Protein AF-A0A831M6T0-F1 (afdb_monomer)

Secondary structure (DSSP, 8-state):
------------------------PPP-----HHHHHHHHHHHHHHHHHHHHHHHT--GGGHHHHHHHHHHHHHHHHHHHHH---HHHHHHHHHHHHHHHHHHHHHHHHHHHH-HHHHHHHHHSTTTGGGTTHHHHHHHHHHHHHTTT-HHHHHHHHHHHHHHHHHHHHHHHHHHHH-TT--GGG--GGGHHHHHGGGGTHHHHHHHS-HHHHHHHHHHHHHHHHHHHHHHHHHHHHSPPPPTTTGGGGGGGGHHHHHHHHHHHHHHSS--HHHHHHHHHHHHHHHHHHHTHHHHHTSPP-GGGGGGHHHHHHHHHHHHHHHHHH--HHHHHHHHHHHHHHHHHHHHHHHHHHHHHHTT-SS----

pLDDT: mean 83.63, std 18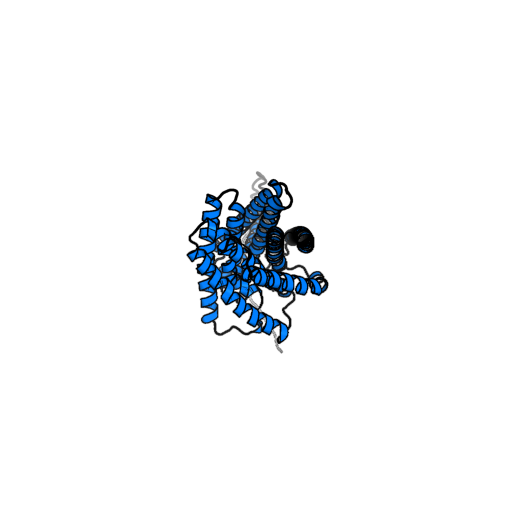.91, range [26.75, 98.56]

Mean predicted aligned error: 10.13 Å

Structure (mmCIF, N/CA/C/O backbone):
data_AF-A0A831M6T0-F1
#
_entry.id   AF-A0A831M6T0-F1
#
loop_
_atom_site.group_PDB
_atom_site.id
_atom_site.type_symbol
_atom_site.label_atom_id
_atom_site.label_alt_id
_atom_site.label_comp_id
_atom_site.label_asym_id
_atom_site.label_entity_id
_atom_site.label_seq_id
_atom_site.pdbx_PDB_ins_code
_atom_site.Cartn_x
_atom_site.Cartn_y
_atom_site.Cartn_z
_atom_site.occupancy
_atom_site.B_iso_or_equiv
_atom_site.auth_seq_id
_atom_site.auth_comp_id
_atom_site.auth_asym_id
_atom_site.auth_atom_id
_atom_site.pdbx_PDB_model_num
ATOM 1 N N . MET A 1 1 ? -33.147 -10.814 56.957 1.00 31.45 1 MET A N 1
ATOM 2 C CA . MET A 1 1 ? -33.974 -11.885 57.562 1.00 31.45 1 MET A CA 1
ATOM 3 C C . MET A 1 1 ? -35.015 -11.241 58.481 1.00 31.45 1 MET A C 1
ATOM 5 O O . MET A 1 1 ? -34.714 -10.149 58.950 1.00 31.45 1 MET A O 1
ATOM 9 N N . PRO A 1 2 ? -36.224 -11.816 58.650 1.00 51.00 2 PRO A N 1
ATOM 10 C CA . PRO A 1 2 ? -37.422 -11.045 59.028 1.00 51.00 2 PRO A CA 1
ATOM 11 C C . PRO A 1 2 ? -38.199 -11.567 60.260 1.00 51.00 2 PRO A C 1
ATOM 13 O O . PRO A 1 2 ? -37.979 -12.699 60.677 1.00 51.00 2 PRO A O 1
ATOM 16 N N . ALA A 1 3 ? -39.148 -10.755 60.756 1.00 31.62 3 ALA A N 1
ATOM 17 C CA . ALA A 1 3 ? -40.389 -11.055 61.521 1.00 31.62 3 ALA A CA 1
ATOM 18 C C . ALA A 1 3 ? -40.854 -9.741 62.214 1.00 31.62 3 ALA A C 1
ATOM 20 O O . ALA A 1 3 ? -39.997 -8.901 62.464 1.00 31.62 3 ALA A O 1
ATOM 21 N N . ALA A 1 4 ? -42.098 -9.453 62.625 1.00 33.38 4 ALA A N 1
ATOM 22 C CA . ALA A 1 4 ? -43.483 -9.896 62.344 1.00 33.38 4 ALA A CA 1
ATOM 23 C C . ALA A 1 4 ? -44.422 -8.993 63.215 1.00 33.38 4 ALA A C 1
ATOM 25 O O . ALA A 1 4 ? -43.931 -8.438 64.192 1.00 33.38 4 ALA A O 1
ATOM 26 N N . ALA A 1 5 ? -45.741 -8.812 63.039 1.00 32.97 5 ALA A N 1
ATOM 27 C CA . ALA A 1 5 ? -46.705 -8.888 61.922 1.00 32.97 5 ALA A CA 1
ATOM 28 C C . ALA A 1 5 ? -48.080 -8.344 62.436 1.00 32.97 5 ALA A C 1
ATOM 30 O O . ALA A 1 5 ? -48.234 -8.241 63.651 1.00 32.97 5 ALA A O 1
ATOM 31 N N . SER A 1 6 ? -49.089 -8.114 61.561 1.00 30.11 6 SER A N 1
ATOM 32 C CA . SER A 1 6 ? -50.543 -7.884 61.881 1.00 30.11 6 SER A CA 1
ATOM 33 C C . SER A 1 6 ? -50.933 -6.658 62.756 1.00 30.11 6 SER A C 1
ATOM 35 O O . SER A 1 6 ? -50.145 -6.229 63.582 1.00 30.11 6 SER A O 1
ATOM 37 N N . ALA A 1 7 ? -52.127 -6.040 62.686 1.00 31.38 7 ALA A N 1
ATOM 38 C CA . ALA A 1 7 ? -53.293 -6.118 61.782 1.00 31.38 7 ALA A CA 1
ATOM 39 C C . ALA A 1 7 ? -54.219 -4.871 61.966 1.00 31.38 7 ALA A C 1
ATOM 41 O O . ALA A 1 7 ? -53.925 -3.988 62.766 1.00 31.38 7 ALA A O 1
ATOM 42 N N . ASP A 1 8 ? -55.349 -4.888 61.247 1.00 28.72 8 ASP A N 1
ATOM 43 C CA . ASP A 1 8 ? -56.647 -4.226 61.496 1.00 28.72 8 ASP A CA 1
ATOM 44 C C . ASP A 1 8 ? -57.038 -2.845 60.907 1.00 28.72 8 ASP A C 1
ATOM 46 O O . ASP A 1 8 ? -56.386 -1.810 61.019 1.00 28.72 8 ASP A O 1
ATOM 50 N N . HIS A 1 9 ? -58.212 -2.915 60.263 1.00 29.48 9 HIS A N 1
ATOM 51 C CA . HIS A 1 9 ? -59.124 -1.897 59.718 1.00 29.48 9 HIS A CA 1
ATOM 52 C C . HIS A 1 9 ? -60.149 -1.464 60.817 1.00 29.48 9 HIS A C 1
ATOM 54 O O . HIS A 1 9 ? -59.956 -1.878 61.960 1.00 29.48 9 HIS A O 1
ATOM 60 N N . PRO A 1 10 ? -61.274 -0.728 60.570 1.00 43.94 10 PRO A N 1
ATOM 61 C CA . PRO A 1 10 ? -61.817 -0.105 59.338 1.00 43.94 10 PRO A CA 1
ATOM 62 C C . PRO A 1 10 ? -62.296 1.368 59.494 1.00 43.94 10 PRO A C 1
ATOM 64 O O . PRO A 1 10 ? -62.401 1.878 60.606 1.00 43.94 10 PRO A O 1
ATOM 67 N N . ARG A 1 11 ? -62.744 2.009 58.391 1.00 29.39 11 ARG A N 1
ATOM 68 C CA . ARG A 1 11 ? -64.110 2.599 58.255 1.00 29.39 11 ARG A CA 1
ATOM 69 C C . ARG A 1 11 ? -64.400 3.219 56.870 1.00 29.39 11 ARG A C 1
ATOM 71 O O . ARG A 1 11 ? -63.511 3.723 56.200 1.00 29.39 11 ARG A O 1
ATOM 78 N N . SER A 1 12 ? -65.683 3.132 56.501 1.00 27.45 12 SER A N 1
ATOM 79 C CA . SER A 1 12 ? -66.448 3.775 55.406 1.00 27.45 12 SER A CA 1
ATOM 80 C C . SER A 1 12 ? -66.064 5.237 55.094 1.00 27.45 12 SER A C 1
ATOM 82 O O . SER A 1 12 ? -65.595 5.933 55.986 1.00 27.45 12 SER A O 1
ATOM 84 N N . SER A 1 13 ? -66.265 5.793 53.891 1.00 29.41 13 SER A N 1
ATOM 85 C CA . SER A 1 13 ? -67.478 5.819 53.031 1.00 29.41 13 SER A CA 1
ATOM 86 C C . SER A 1 13 ? -67.069 6.076 51.557 1.00 29.41 13 SER A C 1
ATOM 88 O O . SER A 1 13 ? -65.941 6.482 51.319 1.00 29.41 13 SER A O 1
ATOM 90 N N . GLY A 1 14 ? -67.858 5.887 50.494 1.00 26.75 14 GLY A N 1
ATOM 91 C CA . GLY A 1 14 ? -69.306 5.716 50.372 1.00 26.75 14 GLY A CA 1
ATOM 92 C C . GLY A 1 14 ? -69.933 6.899 49.621 1.00 26.75 14 GLY A C 1
ATOM 93 O O . GLY A 1 14 ? -70.536 7.747 50.265 1.00 26.75 14 GLY A O 1
ATOM 94 N N . GLU A 1 15 ? -69.805 6.960 48.287 1.00 30.88 15 GLU A N 1
ATOM 95 C CA . GLU A 1 15 ? -70.548 7.926 47.456 1.00 30.88 15 GLU A CA 1
ATOM 96 C C . GLU A 1 15 ? -70.812 7.403 46.027 1.00 30.88 15 GLU A C 1
ATOM 98 O O . GLU A 1 15 ? -70.115 6.518 45.529 1.00 30.88 15 GLU A O 1
ATOM 103 N N . ILE A 1 16 ? -71.887 7.898 45.402 1.00 33.72 16 ILE A N 1
ATOM 104 C CA . ILE A 1 16 ? -72.576 7.311 44.237 1.00 33.72 16 ILE A CA 1
ATOM 105 C C . ILE A 1 16 ? -72.749 8.380 43.150 1.00 33.72 16 ILE A C 1
ATOM 107 O O . ILE A 1 16 ? -73.203 9.471 43.477 1.00 33.72 16 ILE A O 1
ATOM 111 N N . GLN A 1 17 ? -72.541 8.044 41.865 1.00 30.44 17 GLN A N 1
ATOM 112 C CA . GLN A 1 17 ? -73.279 8.664 40.742 1.00 30.44 17 GLN A CA 1
ATOM 113 C C . GLN A 1 17 ? -73.183 7.829 39.444 1.00 30.44 17 GLN A C 1
ATOM 115 O O . GLN A 1 17 ? -72.118 7.648 38.866 1.00 30.44 17 GLN A O 1
ATOM 120 N N . THR A 1 18 ? -74.259 7.111 39.100 1.00 31.78 18 THR A N 1
ATOM 121 C CA . THR A 1 18 ? -75.247 7.419 38.032 1.00 31.78 18 THR A CA 1
ATOM 122 C C . THR A 1 18 ? -74.789 7.228 36.583 1.00 31.78 18 THR A C 1
ATOM 124 O O . THR A 1 18 ? -73.920 7.925 36.068 1.00 31.78 18 THR A O 1
ATOM 127 N N . THR A 1 19 ? -75.496 6.341 35.885 1.00 34.94 19 THR A N 1
ATOM 128 C CA . THR A 1 19 ? -75.379 6.051 34.452 1.00 34.94 19 THR A CA 1
ATOM 129 C C . THR A 1 19 ? -76.233 6.992 33.588 1.00 34.94 19 THR A C 1
ATOM 131 O O . THR A 1 19 ? -77.352 7.344 33.957 1.00 34.94 19 THR A O 1
ATOM 134 N N . LYS A 1 20 ? -75.765 7.312 32.371 1.00 33.34 20 LYS A N 1
ATOM 135 C CA . LYS A 1 20 ? -76.624 7.671 31.222 1.00 33.34 20 LYS A CA 1
ATOM 136 C C . LYS A 1 20 ? -76.081 7.045 29.922 1.00 33.34 20 LYS A C 1
ATOM 138 O O . LYS A 1 20 ? -74.867 6.882 29.808 1.00 33.34 20 LYS A O 1
ATOM 143 N N . PRO A 1 21 ? -76.944 6.652 28.963 1.00 41.03 21 PRO A N 1
ATOM 144 C CA . PRO A 1 21 ? -76.535 5.845 27.814 1.00 41.03 21 PRO A CA 1
ATOM 145 C C . PRO A 1 21 ? -76.336 6.650 26.518 1.00 41.03 21 PRO A C 1
ATOM 147 O O . PRO A 1 21 ? -76.969 7.676 26.302 1.00 41.03 21 PRO A O 1
ATOM 150 N N . GLY A 1 22 ? -75.571 6.065 25.588 1.00 40.81 22 GLY A N 1
ATOM 151 C CA . GLY A 1 22 ? -75.867 6.169 24.154 1.00 40.81 22 GLY A CA 1
ATOM 152 C C . GLY A 1 22 ? -75.205 7.294 23.351 1.00 40.81 22 GLY A C 1
ATOM 153 O O . GLY A 1 22 ? -75.856 8.267 22.992 1.00 40.81 22 GLY A O 1
ATOM 154 N N . TYR A 1 23 ? -73.976 7.059 22.876 1.00 31.23 23 TYR A N 1
ATOM 155 C CA . TYR A 1 23 ? -73.543 7.603 21.581 1.00 31.23 23 TYR A CA 1
ATOM 156 C C . TYR A 1 23 ? -72.587 6.634 20.867 1.00 31.23 23 TYR A C 1
ATOM 158 O O . TYR A 1 23 ? -71.488 6.362 21.346 1.00 31.23 23 TYR A O 1
ATOM 166 N N . ARG A 1 24 ? -73.003 6.093 19.713 1.00 42.75 24 ARG A N 1
ATOM 167 C CA . ARG A 1 24 ? -72.133 5.343 18.787 1.00 42.75 24 ARG A CA 1
ATOM 168 C C . ARG A 1 24 ? -71.870 6.210 17.551 1.00 42.75 24 ARG A C 1
ATOM 170 O O . ARG A 1 24 ? -72.791 6.376 16.751 1.00 42.75 24 ARG A O 1
ATOM 177 N N . PRO A 1 25 ? -70.640 6.695 17.320 1.00 38.56 25 PRO A N 1
ATOM 178 C CA . PRO A 1 25 ? -70.249 7.187 16.005 1.00 38.56 25 PRO A CA 1
ATOM 179 C C . PRO A 1 25 ? -70.254 6.027 14.998 1.00 38.56 25 PRO A C 1
ATOM 181 O O . PRO A 1 25 ? -69.796 4.922 15.303 1.00 38.56 25 PRO A O 1
ATOM 184 N N . ARG A 1 26 ? -70.795 6.267 13.800 1.00 37.25 26 ARG A N 1
ATOM 185 C CA . ARG A 1 26 ? -70.831 5.284 12.706 1.00 37.25 26 ARG A CA 1
ATOM 186 C C . ARG A 1 26 ? -69.420 4.921 12.237 1.00 37.25 26 ARG A C 1
ATOM 188 O O . ARG A 1 26 ? -68.529 5.766 12.209 1.00 37.25 26 ARG A O 1
ATOM 195 N N . ALA A 1 27 ? -69.251 3.679 11.788 1.00 45.81 27 ALA A N 1
ATOM 196 C CA . ALA A 1 27 ? -68.061 3.267 11.057 1.00 45.81 27 ALA A CA 1
ATOM 197 C C . ALA A 1 27 ? -67.960 4.038 9.728 1.00 45.81 27 ALA A C 1
ATOM 199 O O . ALA A 1 27 ? -68.888 4.011 8.922 1.00 45.81 27 ALA A O 1
ATOM 200 N N . GLY A 1 28 ? -66.823 4.692 9.495 1.00 39.16 28 GLY A N 1
ATOM 201 C CA . GLY A 1 28 ? -66.507 5.377 8.245 1.00 39.16 28 GLY A CA 1
ATOM 202 C C . GLY A 1 28 ? -65.001 5.602 8.146 1.00 39.16 28 GLY A C 1
ATOM 203 O O . GLY A 1 28 ? -64.402 6.127 9.076 1.00 39.16 28 GLY A O 1
ATOM 204 N N . GLY A 1 29 ? -64.388 5.169 7.041 1.00 39.12 29 GLY A N 1
ATOM 205 C CA . GLY A 1 29 ? -62.951 5.338 6.799 1.00 39.12 29 GLY A CA 1
ATOM 206 C C . GLY A 1 29 ? -62.064 4.466 7.692 1.00 39.12 29 GLY A C 1
ATOM 207 O O . GLY A 1 29 ? -61.508 4.928 8.684 1.00 39.12 29 GLY A O 1
ATOM 208 N N . GLY A 1 30 ? -61.870 3.202 7.306 1.00 41.19 30 GLY A N 1
ATOM 209 C CA . GLY A 1 30 ? -60.931 2.286 7.959 1.00 41.19 30 GLY A CA 1
ATOM 210 C C . GLY A 1 30 ? -59.462 2.660 7.735 1.00 41.19 30 GLY A C 1
ATOM 211 O O . GLY A 1 30 ? -58.729 1.895 7.108 1.00 41.19 30 GLY A O 1
ATOM 212 N N . TYR A 1 31 ? -59.011 3.801 8.271 1.00 51.59 31 TYR A N 1
ATOM 213 C CA . TYR A 1 31 ? -57.588 4.097 8.425 1.00 51.59 31 TYR A CA 1
ATOM 214 C C . TYR A 1 31 ? -56.976 2.971 9.252 1.00 51.59 31 TYR A C 1
ATOM 216 O O . TYR A 1 31 ? -57.229 2.836 10.451 1.00 51.59 31 TYR A O 1
ATOM 224 N N . ASN A 1 32 ? -56.219 2.101 8.585 1.00 57.34 32 ASN A N 1
ATOM 225 C CA . ASN A 1 32 ? -55.763 0.849 9.164 1.00 57.34 32 ASN A CA 1
ATOM 226 C C . ASN A 1 32 ? -54.606 1.128 10.136 1.00 57.34 32 ASN A C 1
ATOM 228 O O . ASN A 1 32 ? -53.432 0.937 9.822 1.00 57.34 32 ASN A O 1
ATOM 232 N N . ALA A 1 33 ? -54.946 1.615 11.332 1.00 54.88 33 ALA A N 1
ATOM 233 C CA . ALA A 1 33 ? -54.001 2.068 12.346 1.00 54.88 33 ALA A CA 1
ATOM 234 C C . ALA A 1 33 ? -53.021 0.961 12.763 1.00 54.88 33 ALA A C 1
ATOM 236 O O . ALA A 1 33 ? -51.887 1.250 13.132 1.00 54.88 33 ALA A O 1
ATOM 237 N N . ARG A 1 34 ? -53.407 -0.318 12.637 1.00 54.03 34 ARG A N 1
ATOM 238 C CA . ARG A 1 34 ? -52.495 -1.458 12.825 1.00 54.03 34 ARG A CA 1
ATOM 239 C C . ARG A 1 34 ? -51.455 -1.556 11.707 1.00 54.03 34 ARG A C 1
ATOM 241 O O . ARG A 1 34 ? -50.306 -1.866 12.006 1.00 54.03 34 ARG A O 1
ATOM 248 N N . ALA A 1 35 ? -51.819 -1.279 10.455 1.00 55.34 35 ALA A N 1
ATOM 249 C CA . ALA A 1 35 ? -50.876 -1.217 9.341 1.00 55.34 35 ALA A CA 1
ATOM 250 C C . ALA A 1 35 ? -49.938 -0.005 9.463 1.00 55.34 35 ALA A C 1
ATOM 252 O O . ALA A 1 35 ? -48.728 -0.183 9.369 1.00 55.34 35 ALA A O 1
ATOM 253 N N . PHE A 1 36 ? -50.463 1.187 9.778 1.00 53.22 36 PHE A N 1
ATOM 254 C CA . PHE A 1 36 ? -49.650 2.393 9.999 1.00 53.22 36 PHE A CA 1
ATOM 255 C C . PHE A 1 36 ? -48.683 2.222 11.182 1.00 53.22 36 PHE A C 1
ATOM 257 O O . PHE A 1 36 ? -47.477 2.382 11.031 1.00 53.22 36 PHE A O 1
ATOM 264 N N . ARG A 1 37 ? -49.170 1.759 12.342 1.00 54.72 37 ARG A N 1
ATOM 265 C CA . ARG A 1 37 ? -48.332 1.510 13.530 1.00 54.72 37 ARG A CA 1
ATOM 266 C C . ARG A 1 37 ? -47.311 0.389 13.307 1.00 54.72 37 ARG A C 1
ATOM 268 O O . ARG A 1 37 ? -46.212 0.469 13.844 1.00 54.72 37 ARG A O 1
ATOM 275 N N . ARG A 1 38 ? -47.626 -0.632 12.491 1.00 54.72 38 ARG A N 1
ATOM 276 C CA . ARG A 1 38 ? -46.641 -1.635 12.037 1.00 54.72 38 ARG A CA 1
ATOM 277 C C . ARG A 1 38 ? -45.608 -1.038 11.083 1.00 54.72 38 ARG A C 1
ATOM 279 O O . ARG A 1 38 ? -44.452 -1.429 11.189 1.00 54.72 38 ARG A O 1
ATOM 286 N N . ARG A 1 39 ? -45.995 -0.121 10.190 1.00 54.84 39 ARG A N 1
ATOM 287 C CA . ARG A 1 39 ? -45.088 0.566 9.259 1.00 54.84 39 ARG A CA 1
ATOM 288 C C . ARG A 1 39 ? -44.097 1.444 10.024 1.00 54.84 39 ARG A C 1
ATOM 290 O O . ARG A 1 39 ? -42.910 1.146 9.968 1.00 54.84 39 ARG A O 1
ATOM 297 N N . ASN A 1 40 ? -44.585 2.343 10.883 1.00 53.31 40 ASN A N 1
ATOM 298 C CA . ASN A 1 40 ? -43.741 3.178 11.744 1.00 53.31 40 ASN A CA 1
ATOM 299 C C . ASN A 1 40 ? -42.851 2.342 12.681 1.00 53.31 40 ASN A C 1
ATOM 301 O O . ASN A 1 40 ? -41.676 2.648 12.820 1.00 53.31 40 ASN A O 1
ATOM 305 N N . ASN A 1 41 ? -43.341 1.247 13.286 1.00 50.50 41 ASN A N 1
ATOM 306 C CA . ASN A 1 41 ? -42.463 0.375 14.084 1.00 50.50 41 ASN A CA 1
ATOM 307 C C . ASN A 1 41 ? -41.396 -0.338 13.241 1.00 50.50 41 ASN A C 1
ATOM 309 O O . ASN A 1 41 ? -40.345 -0.677 13.779 1.00 50.50 41 ASN A O 1
ATOM 313 N N . LYS A 1 42 ? -41.651 -0.608 11.954 1.00 48.28 42 LYS A N 1
ATOM 314 C CA . LYS A 1 42 ? -40.680 -1.238 11.051 1.00 48.28 42 LYS A CA 1
ATOM 315 C C . LYS A 1 42 ? -39.651 -0.216 10.569 1.00 48.28 42 LYS A C 1
ATOM 317 O O . LYS A 1 42 ? -38.468 -0.523 10.604 1.00 48.28 42 LYS A O 1
ATOM 322 N N . GLU A 1 43 ? -40.089 0.988 10.209 1.00 46.03 43 GLU A N 1
ATOM 323 C CA . GLU A 1 43 ? -39.240 2.127 9.837 1.00 46.03 43 GLU A CA 1
ATOM 324 C C 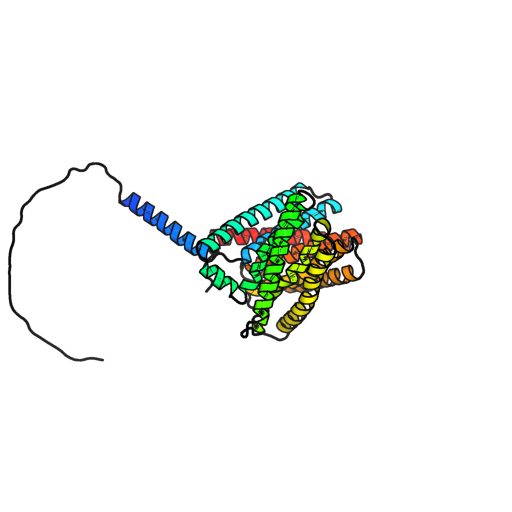. GLU A 1 43 ? -38.358 2.557 11.021 1.00 46.03 43 GLU A C 1
ATOM 326 O O . GLU A 1 43 ? -37.139 2.496 10.895 1.00 46.03 43 GLU A O 1
ATOM 331 N N . ASN A 1 44 ? -38.923 2.778 12.215 1.00 42.84 44 ASN A N 1
ATOM 332 C CA . ASN A 1 44 ? -38.154 3.063 13.436 1.00 42.84 44 ASN A CA 1
ATOM 333 C C . ASN A 1 44 ? -37.155 1.941 13.785 1.00 42.84 44 ASN A C 1
ATOM 335 O O . ASN A 1 44 ? -36.036 2.228 14.207 1.00 42.84 44 ASN A O 1
ATOM 339 N N . ARG A 1 45 ? -37.507 0.655 13.593 1.00 45.75 45 ARG A N 1
ATOM 340 C CA . ARG A 1 45 ? -36.545 -0.451 13.782 1.00 45.75 45 ARG A CA 1
ATOM 341 C C . ARG A 1 45 ? -35.423 -0.415 12.751 1.00 45.75 45 ARG A C 1
ATOM 343 O O . ARG A 1 45 ? -34.279 -0.687 13.109 1.00 45.75 45 ARG A O 1
ATOM 350 N N . VAL A 1 46 ? -35.734 -0.138 11.486 1.00 53.53 46 VAL A N 1
ATOM 351 C CA . VAL A 1 46 ? -34.743 -0.059 10.403 1.00 53.53 46 VAL A CA 1
ATOM 352 C C . VAL A 1 46 ? -33.812 1.128 10.638 1.00 53.53 46 VAL A C 1
ATOM 354 O O . VAL A 1 46 ? -32.600 0.942 10.557 1.00 53.53 46 VAL A O 1
ATOM 357 N N . GLU A 1 47 ? -34.328 2.292 11.032 1.00 48.38 47 GLU A N 1
ATOM 358 C CA . GLU A 1 47 ? -33.512 3.442 11.429 1.00 48.38 47 GLU A CA 1
ATOM 359 C C . GLU A 1 47 ? -32.640 3.132 12.646 1.00 48.38 47 GLU A C 1
ATOM 361 O O . GLU A 1 47 ? -31.428 3.301 12.561 1.00 48.38 47 GLU A O 1
ATOM 366 N N . GLN A 1 48 ? -33.193 2.590 13.739 1.00 48.62 48 GLN A N 1
ATOM 367 C CA . GLN A 1 48 ? -32.400 2.227 14.923 1.00 48.62 48 GLN A CA 1
ATOM 368 C C . GLN A 1 48 ? -31.315 1.186 14.606 1.00 48.62 48 GLN A C 1
ATOM 370 O O . GLN A 1 48 ? -30.180 1.323 15.059 1.00 48.62 48 GLN A O 1
ATOM 375 N N . THR A 1 49 ? -31.621 0.171 13.792 1.00 57.03 49 THR A N 1
ATOM 376 C CA . THR A 1 49 ? -30.638 -0.855 13.399 1.00 57.03 49 THR A CA 1
ATOM 377 C C . THR A 1 49 ? -29.562 -0.273 12.476 1.00 57.03 49 THR A C 1
ATOM 379 O O . THR A 1 49 ? -28.393 -0.639 12.584 1.00 57.03 49 THR A O 1
ATOM 382 N N . THR A 1 50 ? -29.926 0.658 11.590 1.00 56.88 50 THR A N 1
ATOM 383 C CA . THR A 1 50 ? -28.994 1.299 10.648 1.00 56.88 50 THR A CA 1
ATOM 384 C C . THR A 1 50 ? -28.116 2.337 11.342 1.00 56.88 50 THR A C 1
ATOM 386 O O . THR A 1 50 ? -26.910 2.356 11.112 1.00 56.88 50 THR A O 1
ATOM 389 N N . ALA A 1 51 ? -28.675 3.135 12.255 1.00 56.91 51 ALA A N 1
ATOM 390 C CA . ALA A 1 51 ? -27.929 4.052 13.112 1.00 56.91 51 ALA A CA 1
ATOM 391 C C . ALA A 1 51 ? -26.925 3.289 13.989 1.00 56.91 51 ALA A C 1
ATOM 393 O O . ALA A 1 51 ? -25.749 3.646 14.034 1.00 56.91 51 ALA A O 1
ATOM 394 N N . ASN A 1 52 ? -27.347 2.179 14.608 1.00 64.25 52 ASN A N 1
ATOM 395 C CA . ASN A 1 52 ? -26.450 1.381 15.442 1.00 64.25 52 ASN A CA 1
ATOM 396 C C . ASN A 1 52 ? -25.343 0.684 14.622 1.00 64.25 52 ASN A C 1
ATOM 398 O O . ASN A 1 52 ? -24.227 0.537 15.111 1.00 64.25 52 ASN A O 1
ATOM 402 N N . LYS A 1 53 ? -25.591 0.323 13.354 1.00 70.25 53 LYS A N 1
ATOM 403 C CA . LYS A 1 53 ? -24.534 -0.159 12.444 1.00 70.25 53 LYS A CA 1
ATOM 404 C C . LYS A 1 53 ? -23.585 0.954 11.994 1.00 70.25 53 LYS A C 1
ATOM 406 O O . LYS A 1 53 ? -22.375 0.764 12.036 1.00 70.25 53 LYS A O 1
ATOM 411 N N . LEU A 1 54 ? -24.092 2.129 11.616 1.00 72.38 54 LEU A N 1
ATOM 412 C CA . LEU A 1 54 ? -23.251 3.262 11.202 1.00 72.38 54 LEU A CA 1
ATOM 413 C C . LEU A 1 54 ? -22.299 3.706 12.325 1.00 72.38 54 LEU A C 1
ATOM 415 O O . LEU A 1 54 ? -21.130 3.997 12.074 1.00 72.38 54 LEU A O 1
ATOM 419 N N . ARG A 1 55 ? -22.781 3.684 13.574 1.00 72.56 55 ARG A N 1
ATOM 420 C CA . ARG A 1 55 ? -21.994 3.945 14.786 1.00 72.56 55 ARG A CA 1
ATOM 421 C C . ARG A 1 55 ? -20.750 3.050 14.897 1.00 72.56 55 ARG A C 1
ATOM 423 O O . ARG A 1 55 ? -19.677 3.534 15.252 1.00 72.56 55 ARG A O 1
ATOM 430 N N . HIS A 1 56 ? -20.879 1.775 14.530 1.00 76.12 56 HIS A N 1
ATOM 431 C CA . HIS A 1 56 ? -19.834 0.752 14.644 1.00 76.12 56 HIS A CA 1
ATOM 432 C C . HIS A 1 56 ? -19.078 0.473 13.337 1.00 76.12 56 HIS A C 1
ATOM 434 O O . HIS A 1 56 ? -18.365 -0.521 13.253 1.00 76.12 56 HIS A O 1
ATOM 440 N N . PHE A 1 57 ? -19.202 1.324 12.314 1.00 78.62 57 PHE A N 1
ATOM 441 C CA . PHE A 1 57 ? -18.427 1.201 11.076 1.00 78.62 57 PHE A CA 1
ATOM 442 C C . PHE A 1 57 ? -16.948 1.583 11.322 1.00 78.62 57 PHE A C 1
ATOM 444 O O . PHE A 1 57 ? -16.693 2.745 11.654 1.00 78.62 57 PHE A O 1
ATOM 451 N N . PRO A 1 58 ? -15.970 0.656 11.215 1.00 80.81 58 PRO A N 1
ATOM 452 C CA . PRO A 1 58 ? -14.568 0.943 11.528 1.00 80.81 58 PRO A CA 1
ATOM 453 C C . PRO A 1 58 ? -13.810 1.568 10.348 1.00 80.81 58 PRO A C 1
ATOM 455 O O . PRO A 1 58 ? -14.035 1.217 9.191 1.00 80.81 58 PRO A O 1
ATOM 458 N N . VAL A 1 59 ? -12.828 2.426 10.628 1.00 84.12 59 VAL A N 1
ATOM 459 C CA . VAL A 1 59 ? -11.965 3.036 9.599 1.00 84.12 59 VAL A CA 1
ATOM 460 C C . VAL A 1 59 ? -11.106 2.006 8.849 1.00 84.12 59 VAL A C 1
ATOM 462 O O . VAL A 1 59 ? -10.735 2.221 7.699 1.00 84.12 59 VAL A O 1
ATOM 465 N N . SER A 1 60 ? -10.858 0.833 9.441 1.00 83.62 60 SER A N 1
ATOM 466 C CA . SER A 1 60 ? -10.099 -0.261 8.813 1.00 83.62 60 SER A CA 1
ATOM 467 C C . SER A 1 60 ? -10.710 -0.785 7.505 1.00 83.62 60 SER A C 1
ATOM 469 O O . SER A 1 60 ? -10.013 -1.447 6.737 1.00 83.62 60 SER A O 1
ATOM 471 N N . TRP A 1 61 ? -11.964 -0.440 7.187 1.00 87.06 61 TRP A N 1
ATOM 472 C CA . TRP A 1 61 ? -12.571 -0.704 5.880 1.00 87.06 61 TRP A CA 1
ATOM 473 C C . TRP A 1 61 ? -11.811 -0.104 4.694 1.00 87.06 61 TRP A C 1
ATOM 475 O O . TRP A 1 61 ? -11.838 -0.694 3.614 1.00 87.06 61 TRP A O 1
ATOM 485 N N . PHE A 1 62 ? -11.089 1.008 4.854 1.00 91.19 62 PHE A N 1
ATOM 486 C CA . PHE A 1 62 ? -10.304 1.575 3.749 1.00 91.19 62 PHE A CA 1
ATOM 487 C C . PHE A 1 62 ? -9.127 0.674 3.322 1.00 91.19 62 PHE A C 1
ATOM 489 O O . PHE A 1 62 ? -8.683 0.761 2.177 1.00 91.19 62 PHE A O 1
ATOM 496 N N . ALA A 1 63 ? -8.711 -0.298 4.148 1.00 89.94 63 ALA A N 1
ATOM 497 C CA . ALA A 1 63 ? -7.779 -1.351 3.728 1.00 89.94 63 ALA A CA 1
ATOM 498 C C . ALA A 1 63 ? -8.315 -2.192 2.547 1.00 89.94 63 ALA A C 1
ATOM 500 O O . ALA A 1 63 ? -7.527 -2.711 1.753 1.00 89.94 63 ALA A O 1
ATOM 501 N N . THR A 1 64 ? -9.643 -2.284 2.375 1.00 93.19 64 THR A N 1
ATOM 502 C CA . THR A 1 64 ? -10.246 -2.939 1.200 1.00 93.19 64 THR A CA 1
ATOM 503 C C . THR A 1 64 ? -9.902 -2.204 -0.097 1.00 93.19 64 THR A C 1
ATOM 505 O O . THR A 1 64 ? -9.476 -2.833 -1.066 1.00 93.19 64 THR A O 1
ATOM 508 N N . VAL A 1 65 ? -9.974 -0.868 -0.092 1.00 95.62 65 VAL A N 1
ATOM 509 C CA . VAL A 1 65 ? -9.578 -0.013 -1.223 1.00 95.62 65 VAL A CA 1
ATOM 510 C C . VAL A 1 65 ? -8.095 -0.181 -1.513 1.00 95.62 65 VAL A C 1
ATOM 512 O O . VAL A 1 65 ? -7.728 -0.344 -2.672 1.00 95.62 65 VAL A O 1
ATOM 515 N N . MET A 1 66 ? -7.248 -0.219 -0.479 1.00 94.56 66 MET A N 1
ATOM 516 C CA . MET A 1 66 ? -5.809 -0.434 -0.659 1.00 94.56 66 MET A CA 1
ATOM 517 C C . MET A 1 66 ? -5.512 -1.759 -1.381 1.00 94.56 66 MET A C 1
ATOM 519 O O . MET A 1 66 ? -4.675 -1.807 -2.281 1.00 94.56 66 MET A O 1
ATOM 523 N N . GLY A 1 67 ? -6.232 -2.831 -1.028 1.00 95.12 67 GLY A N 1
ATOM 524 C CA . GLY A 1 67 ? -6.147 -4.122 -1.712 1.00 95.12 67 GLY A CA 1
ATOM 525 C C . GLY A 1 67 ? -6.627 -4.082 -3.165 1.00 95.12 67 GLY A C 1
ATOM 526 O O . GLY A 1 67 ? -5.943 -4.592 -4.050 1.00 95.12 67 GLY A O 1
ATOM 527 N N . LEU A 1 68 ? -7.783 -3.462 -3.422 1.00 96.88 68 LEU A N 1
ATOM 528 C CA . LEU A 1 68 ? -8.379 -3.376 -4.760 1.00 96.88 68 LEU A CA 1
ATOM 529 C C . LEU A 1 68 ? -7.565 -2.482 -5.709 1.00 96.88 68 LEU A C 1
ATOM 531 O O . LEU A 1 68 ? -7.304 -2.881 -6.842 1.00 96.88 68 LEU A O 1
ATOM 535 N N . ALA A 1 69 ? -7.104 -1.320 -5.241 1.00 96.88 69 ALA A N 1
ATOM 536 C CA . ALA A 1 69 ? -6.211 -0.441 -5.994 1.00 96.88 69 ALA A CA 1
ATOM 537 C C . ALA A 1 69 ? -4.854 -1.118 -6.254 1.00 96.88 69 ALA A C 1
ATOM 539 O O . ALA A 1 69 ? -4.338 -1.061 -7.368 1.00 96.88 69 ALA A O 1
ATOM 540 N N . GLY A 1 70 ? -4.315 -1.849 -5.269 1.00 96.38 70 GLY A N 1
ATOM 541 C CA . GLY A 1 70 ? -3.131 -2.691 -5.450 1.00 96.38 70 GLY A CA 1
ATOM 542 C C . GLY A 1 70 ? -3.306 -3.741 -6.555 1.00 96.38 70 GLY A C 1
ATOM 543 O O . GLY A 1 70 ? -2.445 -3.866 -7.425 1.00 96.38 70 GLY A O 1
ATOM 544 N N . LEU A 1 71 ? -4.435 -4.458 -6.577 1.00 97.31 71 LEU A N 1
ATOM 545 C CA . LEU A 1 71 ? -4.755 -5.412 -7.645 1.00 97.31 71 LEU A CA 1
ATOM 546 C C . LEU A 1 71 ? -4.890 -4.720 -9.016 1.00 97.31 71 LEU A C 1
ATOM 548 O O . LEU A 1 71 ? -4.382 -5.239 -10.010 1.00 97.31 71 LEU A O 1
ATOM 552 N N . ALA A 1 72 ? -5.529 -3.548 -9.078 1.00 96.56 72 ALA A N 1
ATOM 553 C CA . ALA A 1 72 ? -5.657 -2.771 -10.311 1.00 96.56 72 ALA A CA 1
ATOM 554 C C . ALA A 1 72 ? -4.284 -2.360 -10.877 1.00 96.56 72 ALA A C 1
ATOM 556 O O . ALA A 1 72 ? -4.020 -2.549 -12.066 1.00 96.56 72 ALA A O 1
ATOM 557 N N . MET A 1 73 ? -3.374 -1.885 -10.017 1.00 95.44 73 MET A N 1
ATOM 558 C CA . MET A 1 73 ? -1.995 -1.545 -10.388 1.00 95.44 73 MET A CA 1
ATOM 559 C C . MET A 1 73 ? -1.163 -2.772 -10.793 1.00 95.44 73 MET A C 1
ATOM 561 O O . MET A 1 73 ? -0.351 -2.675 -11.716 1.00 95.44 73 MET A O 1
ATOM 565 N N . ALA A 1 74 ? -1.370 -3.933 -10.162 1.00 96.56 74 ALA A N 1
ATOM 566 C CA . ALA A 1 74 ? -0.730 -5.183 -10.576 1.00 96.56 74 ALA A CA 1
ATOM 567 C C . ALA A 1 74 ? -1.134 -5.554 -12.012 1.00 96.56 74 ALA A C 1
ATOM 569 O O . ALA A 1 74 ? -0.267 -5.741 -12.867 1.00 96.56 74 ALA A O 1
ATOM 570 N N . TRP A 1 75 ? -2.435 -5.540 -12.317 1.00 96.06 75 TRP A N 1
ATOM 571 C CA . TRP A 1 75 ? -2.931 -5.743 -13.682 1.00 96.06 75 TRP A CA 1
ATOM 572 C C . TRP A 1 75 ? -2.452 -4.663 -14.660 1.00 96.06 75 TRP A C 1
ATOM 574 O O . TRP A 1 75 ? -2.129 -4.987 -15.803 1.00 96.06 75 TRP A O 1
ATOM 584 N N . HIS A 1 76 ? -2.315 -3.406 -14.228 1.00 93.62 76 HIS A N 1
ATOM 585 C CA . HIS A 1 76 ? -1.755 -2.348 -15.070 1.00 93.62 76 HIS A CA 1
ATOM 586 C C . HIS A 1 76 ? -0.312 -2.660 -15.507 1.00 93.62 76 HIS A C 1
ATOM 588 O O . HIS A 1 76 ? 0.011 -2.566 -16.690 1.00 93.62 76 HIS A O 1
ATOM 594 N N . ASN A 1 77 ? 0.536 -3.130 -14.585 1.00 91.69 77 ASN A N 1
ATOM 595 C CA . ASN A 1 77 ? 1.925 -3.498 -14.885 1.00 91.69 77 ASN A CA 1
ATOM 596 C C . ASN A 1 77 ? 2.035 -4.715 -15.827 1.00 91.69 77 ASN A C 1
ATOM 598 O O . ASN A 1 77 ? 2.953 -4.783 -16.645 1.00 91.69 77 ASN A O 1
ATOM 602 N N . THR A 1 78 ? 1.070 -5.643 -15.802 1.00 91.62 78 THR A N 1
ATOM 603 C CA . THR A 1 78 ? 1.038 -6.771 -16.758 1.00 91.62 78 THR A CA 1
ATOM 604 C C . THR A 1 78 ? 0.694 -6.367 -18.196 1.00 91.62 78 THR A C 1
ATOM 606 O O . THR A 1 78 ? 0.939 -7.143 -19.118 1.00 91.62 78 THR A O 1
ATOM 609 N N . ARG A 1 79 ? 0.166 -5.156 -18.431 1.00 86.38 79 ARG A N 1
ATOM 610 C CA . ARG A 1 79 ? -0.192 -4.684 -19.779 1.00 86.38 79 ARG A CA 1
ATOM 611 C C . ARG A 1 79 ? 1.032 -4.546 -20.687 1.00 86.38 79 ARG A C 1
ATOM 613 O O . ARG A 1 79 ? 0.982 -4.986 -21.830 1.00 86.38 79 ARG A O 1
ATOM 620 N N . ALA A 1 80 ? 2.124 -3.974 -20.175 1.00 81.25 80 ALA A N 1
ATOM 621 C CA . ALA A 1 80 ? 3.375 -3.829 -20.921 1.00 81.25 80 ALA A CA 1
ATOM 622 C C . ALA A 1 80 ? 4.126 -5.166 -21.062 1.00 81.25 80 ALA A C 1
ATOM 624 O O . ALA A 1 80 ? 4.638 -5.478 -22.132 1.00 81.25 80 ALA A O 1
ATOM 625 N N . LEU A 1 81 ? 4.143 -5.971 -19.993 1.00 84.12 81 LEU A N 1
ATOM 626 C CA . LEU A 1 81 ? 4.908 -7.220 -19.913 1.00 84.12 81 LEU A CA 1
ATOM 627 C C . LEU A 1 81 ? 4.264 -8.401 -20.650 1.00 84.12 81 LEU A C 1
ATOM 629 O O . LEU A 1 81 ? 4.947 -9.150 -21.341 1.00 84.12 81 LEU A O 1
ATOM 633 N N . PHE A 1 82 ? 2.953 -8.587 -20.484 1.00 88.88 82 PHE A N 1
ATOM 634 C CA . PHE A 1 82 ? 2.215 -9.779 -20.925 1.00 88.88 82 PHE A CA 1
ATOM 635 C C . PHE A 1 82 ? 1.107 -9.457 -21.937 1.00 88.88 82 PHE A C 1
ATOM 637 O O . PHE A 1 82 ? 0.280 -10.315 -22.235 1.00 88.88 82 PHE A O 1
ATOM 644 N N . LYS A 1 83 ? 1.064 -8.219 -22.455 1.00 87.31 83 LYS A N 1
ATOM 645 C CA . LYS A 1 83 ? 0.024 -7.723 -23.380 1.00 87.31 83 LYS A CA 1
ATOM 646 C C . LYS A 1 83 ? -1.408 -7.892 -22.836 1.00 87.31 83 LYS A C 1
ATOM 648 O O . LYS A 1 83 ? -2.357 -8.039 -23.603 1.00 87.31 83 LYS A O 1
ATOM 653 N N . ALA A 1 84 ? -1.569 -7.865 -21.509 1.00 86.94 84 ALA A N 1
ATOM 654 C CA . ALA A 1 84 ? -2.861 -8.051 -20.851 1.00 86.94 84 ALA A CA 1
ATOM 655 C C . ALA A 1 84 ? -3.891 -6.971 -21.270 1.00 86.94 84 ALA A C 1
ATOM 657 O O . ALA A 1 84 ? -3.515 -5.803 -21.427 1.00 86.94 84 ALA A O 1
ATOM 658 N N . PRO A 1 85 ? -5.190 -7.307 -21.421 1.00 88.62 85 PRO A N 1
ATOM 659 C CA . PRO A 1 85 ? -6.207 -6.346 -21.844 1.00 88.62 85 PRO A CA 1
ATOM 660 C C . PRO A 1 85 ? -6.339 -5.143 -20.900 1.00 88.62 85 PRO A C 1
ATOM 662 O O . PRO A 1 85 ? -6.588 -5.289 -19.703 1.00 88.62 85 PRO A O 1
ATOM 665 N N . ALA A 1 86 ? -6.259 -3.936 -21.470 1.00 86.94 86 ALA A N 1
ATOM 666 C CA . ALA A 1 86 ? -6.337 -2.659 -20.750 1.00 86.94 86 ALA A CA 1
ATOM 667 C C . ALA A 1 86 ? -7.568 -2.541 -19.832 1.00 86.94 86 ALA A C 1
ATOM 669 O O . ALA A 1 86 ? -7.476 -2.020 -18.716 1.00 86.94 86 ALA A O 1
ATOM 670 N N . PHE A 1 87 ? -8.696 -3.074 -20.312 1.00 90.94 87 PHE A N 1
ATOM 671 C CA . PHE A 1 87 ? -9.982 -3.111 -19.626 1.00 90.94 87 PHE A CA 1
ATOM 672 C C . PHE A 1 87 ? -9.881 -3.689 -18.210 1.00 90.94 87 PHE A C 1
ATOM 674 O O . PHE A 1 87 ? -10.458 -3.112 -17.300 1.00 90.94 87 PHE A O 1
ATOM 681 N N . ILE A 1 88 ? -9.092 -4.750 -17.984 1.00 92.69 88 ILE A N 1
ATOM 682 C CA . ILE A 1 88 ? -9.012 -5.408 -16.667 1.00 92.69 88 ILE A CA 1
ATOM 683 C C . ILE A 1 88 ? -8.526 -4.417 -15.602 1.00 92.69 88 ILE A C 1
ATOM 685 O O . ILE A 1 88 ? -9.187 -4.228 -14.582 1.00 92.69 88 ILE A O 1
ATOM 689 N N . SER A 1 89 ? -7.412 -3.724 -15.866 1.00 93.12 89 SER A N 1
ATOM 690 C CA . SER A 1 89 ? -6.898 -2.697 -14.951 1.00 93.12 89 SER A CA 1
ATOM 691 C C . SER A 1 89 ? -7.869 -1.523 -14.786 1.00 93.12 89 SER A C 1
ATOM 693 O O . SER A 1 89 ? -8.106 -1.092 -13.662 1.00 93.12 89 SER A O 1
ATOM 695 N N . ALA A 1 90 ? -8.498 -1.056 -15.871 1.00 92.69 90 ALA A N 1
ATOM 696 C CA . ALA A 1 90 ? -9.425 0.074 -15.831 1.00 92.69 90 ALA A CA 1
ATOM 697 C C . ALA A 1 90 ? -10.684 -0.231 -14.998 1.00 92.69 90 ALA A C 1
ATOM 699 O O . ALA A 1 90 ? -11.048 0.550 -14.119 1.00 92.69 90 ALA A O 1
ATOM 700 N N . THR A 1 91 ? -11.314 -1.389 -15.212 1.00 94.81 91 THR A N 1
ATOM 701 C CA . THR A 1 91 ? -12.491 -1.839 -14.456 1.00 94.81 91 THR A CA 1
ATOM 702 C C . THR A 1 91 ? -12.172 -2.021 -12.977 1.00 94.81 91 THR A C 1
ATOM 704 O O . THR A 1 91 ? -12.972 -1.627 -12.132 1.00 94.81 91 THR A O 1
ATOM 707 N N . LEU A 1 92 ? -10.993 -2.557 -12.645 1.00 95.88 92 LEU A N 1
ATOM 708 C CA . LEU A 1 92 ? -10.550 -2.693 -11.257 1.00 95.88 92 LEU A CA 1
ATOM 709 C C . LEU A 1 92 ? -10.285 -1.335 -10.591 1.00 95.88 92 LEU A C 1
ATOM 711 O O . LEU A 1 92 ? -10.693 -1.153 -9.445 1.00 95.88 92 LEU A O 1
ATOM 715 N N . THR A 1 93 ? -9.684 -0.364 -11.290 1.00 95.88 93 THR A N 1
ATOM 716 C CA . THR A 1 93 ? -9.500 1.004 -10.767 1.00 95.88 93 THR A CA 1
ATOM 717 C C . THR A 1 93 ? -10.845 1.701 -10.536 1.00 95.88 93 THR A C 1
ATOM 719 O O . THR A 1 93 ? -11.059 2.293 -9.475 1.00 95.88 93 THR A O 1
ATOM 722 N N . VAL A 1 94 ? -11.791 1.593 -11.478 1.00 95.75 94 VAL A N 1
ATOM 723 C CA . VAL A 1 94 ? -13.149 2.149 -11.326 1.00 95.75 94 VAL A CA 1
ATOM 724 C C . VAL A 1 94 ? -13.893 1.477 -10.168 1.00 95.75 94 VAL A C 1
ATOM 726 O O . VAL A 1 94 ? -14.516 2.165 -9.361 1.00 95.75 94 VAL A O 1
ATOM 729 N N . PHE A 1 95 ? -13.780 0.154 -10.019 1.00 96.44 95 PHE A N 1
ATOM 730 C CA . PHE A 1 95 ? -14.375 -0.579 -8.901 1.00 96.44 95 PHE A CA 1
ATOM 731 C C . PHE A 1 95 ? -13.767 -0.174 -7.548 1.00 96.44 95 PHE A C 1
ATOM 733 O O . PHE A 1 95 ? -14.507 0.106 -6.606 1.00 96.44 95 PHE A O 1
ATOM 740 N N . ALA A 1 96 ? -12.437 -0.063 -7.454 1.00 96.88 96 ALA A N 1
ATOM 741 C CA . ALA A 1 96 ? -11.752 0.416 -6.253 1.00 96.88 96 ALA A CA 1
ATOM 742 C C . ALA A 1 96 ? -12.186 1.845 -5.877 1.00 96.88 96 ALA A C 1
ATOM 744 O O . ALA A 1 96 ? -12.429 2.125 -4.703 1.00 96.88 96 ALA A O 1
ATOM 745 N N . SER A 1 97 ? -12.357 2.719 -6.872 1.00 96.75 97 SER A N 1
ATOM 746 C CA . SER A 1 97 ? -12.841 4.093 -6.686 1.00 96.75 97 SER A CA 1
ATOM 747 C C . SER A 1 97 ? -14.295 4.138 -6.215 1.00 96.75 97 SER A C 1
ATOM 749 O O . SER A 1 97 ? -14.610 4.865 -5.276 1.00 96.75 97 SER A O 1
ATOM 751 N N . ALA A 1 98 ? -15.179 3.321 -6.795 1.00 96.88 98 ALA A N 1
ATOM 752 C CA . ALA A 1 98 ? -16.572 3.216 -6.364 1.00 96.88 98 ALA A CA 1
ATOM 753 C C . ALA A 1 98 ? -16.687 2.714 -4.912 1.00 96.88 98 ALA A C 1
ATOM 755 O O . ALA A 1 98 ? -17.459 3.264 -4.125 1.00 96.88 98 ALA A O 1
ATOM 756 N N . VAL A 1 99 ? -15.873 1.720 -4.530 1.00 95.75 99 VAL A N 1
ATOM 757 C CA . VAL A 1 99 ? -15.769 1.261 -3.136 1.00 95.75 99 VAL A CA 1
ATOM 758 C C . VAL A 1 99 ? -15.240 2.382 -2.237 1.00 95.75 99 VAL A C 1
ATOM 760 O O . VAL A 1 99 ? -15.831 2.633 -1.191 1.00 95.75 99 VAL A O 1
ATOM 763 N N . PHE A 1 100 ? -14.195 3.113 -2.637 1.00 96.50 100 PHE A N 1
ATOM 764 C CA . PHE A 1 100 ? -13.672 4.234 -1.849 1.00 96.50 100 PHE A CA 1
ATOM 765 C C . PHE A 1 100 ? -14.720 5.323 -1.604 1.00 96.50 100 PHE A C 1
ATOM 767 O O . PHE A 1 100 ? -14.918 5.714 -0.456 1.00 96.50 100 PHE A O 1
ATOM 774 N N . VAL A 1 101 ? -15.432 5.767 -2.644 1.00 96.44 101 VAL A N 1
ATOM 775 C CA . VAL A 1 101 ? -16.495 6.781 -2.530 1.00 96.44 101 VAL A CA 1
ATOM 776 C C . VAL A 1 101 ? -17.611 6.306 -1.595 1.00 96.44 101 VAL A C 1
ATOM 778 O O . VAL A 1 101 ? -18.066 7.072 -0.747 1.00 96.44 101 VAL A O 1
ATOM 781 N N . LEU A 1 102 ? -18.009 5.032 -1.680 1.00 94.31 102 LEU A N 1
ATOM 782 C CA . LEU A 1 102 ? -19.021 4.445 -0.800 1.00 94.31 102 LEU A CA 1
ATOM 783 C C . LEU A 1 102 ? -18.576 4.429 0.675 1.00 94.31 102 LEU A C 1
ATOM 785 O O . LEU A 1 102 ? -19.331 4.842 1.557 1.00 94.31 102 LEU A O 1
ATOM 789 N N . LEU A 1 103 ? -17.347 3.986 0.957 1.00 92.88 103 LEU A N 1
ATOM 790 C CA . LEU A 1 103 ? -16.807 3.947 2.322 1.00 92.88 103 LEU A CA 1
ATOM 791 C C . LEU A 1 103 ? -16.553 5.362 2.871 1.00 92.88 103 LEU A C 1
ATOM 793 O O . LEU A 1 103 ? -16.814 5.610 4.048 1.00 92.88 103 LEU A O 1
ATOM 797 N N . ALA A 1 104 ? -16.120 6.304 2.027 1.00 93.19 104 ALA A N 1
ATOM 798 C CA . ALA A 1 104 ? -15.982 7.719 2.365 1.00 93.19 104 ALA A CA 1
ATOM 799 C C . ALA A 1 104 ? -17.332 8.355 2.718 1.00 93.19 104 ALA A C 1
ATOM 801 O O . ALA A 1 104 ? -17.427 9.033 3.740 1.00 93.19 104 ALA A O 1
ATOM 802 N N . ALA A 1 105 ? -18.392 8.075 1.955 1.00 92.19 105 ALA A N 1
ATOM 803 C CA . ALA A 1 105 ? -19.742 8.542 2.264 1.00 92.19 105 ALA A CA 1
ATOM 804 C C . ALA A 1 105 ? -20.251 7.991 3.610 1.00 92.19 105 ALA A C 1
ATOM 806 O O . ALA A 1 105 ? -20.778 8.751 4.426 1.00 92.19 105 ALA A O 1
ATOM 807 N N . PHE A 1 106 ? -20.041 6.699 3.897 1.00 90.25 106 PHE A N 1
ATOM 808 C CA . PHE A 1 106 ? -20.398 6.123 5.200 1.00 90.25 106 PHE A CA 1
ATOM 809 C C . PHE A 1 106 ? -19.571 6.708 6.352 1.00 90.25 106 PHE A C 1
ATOM 811 O O . PHE A 1 106 ? -20.134 7.046 7.394 1.00 90.25 106 PHE A O 1
ATOM 818 N N . TYR A 1 107 ? -18.259 6.884 6.181 1.00 88.56 107 TYR A N 1
ATOM 819 C CA . TYR A 1 107 ? -17.407 7.447 7.229 1.00 88.56 107 TYR A CA 1
ATOM 820 C C . TYR A 1 107 ? -17.701 8.937 7.480 1.00 88.56 107 TYR A C 1
ATOM 822 O O . TYR A 1 107 ? -17.753 9.365 8.632 1.00 88.56 107 TYR A O 1
ATOM 830 N N . ALA A 1 108 ? -18.004 9.715 6.437 1.00 89.69 108 ALA A N 1
ATOM 831 C CA . ALA A 1 108 ? -18.476 11.093 6.566 1.00 89.69 108 ALA A CA 1
ATOM 832 C C . ALA A 1 108 ? -19.834 11.164 7.291 1.00 89.69 108 ALA A C 1
ATOM 834 O O . ALA A 1 108 ? -20.008 11.967 8.208 1.00 89.69 108 ALA A O 1
ATOM 835 N N . ALA A 1 109 ? -20.777 10.273 6.963 1.00 89.06 109 ALA A N 1
ATOM 836 C CA . ALA A 1 109 ? -22.049 10.177 7.678 1.00 89.06 109 ALA A CA 1
ATOM 837 C C . ALA A 1 109 ? -21.860 9.795 9.161 1.00 89.06 109 ALA A C 1
ATOM 839 O O . ALA A 1 109 ? -22.547 10.350 10.023 1.00 89.06 109 ALA A O 1
ATOM 840 N N . LYS A 1 110 ? -20.905 8.905 9.478 1.00 86.50 110 LYS A N 1
ATOM 841 C CA . LYS A 1 110 ? -20.498 8.590 10.859 1.00 86.50 110 LYS A CA 1
ATOM 842 C C . LYS A 1 110 ? -19.903 9.816 11.561 1.00 86.50 110 LYS A C 1
ATOM 844 O O . LYS A 1 110 ? -20.280 10.086 12.695 1.00 86.50 110 LYS A O 1
ATOM 849 N N . PHE A 1 111 ? -19.033 10.579 10.899 1.00 87.12 111 PHE A N 1
ATOM 850 C CA . PHE A 1 111 ? -18.424 11.789 11.462 1.00 87.12 111 PHE A CA 1
ATOM 851 C C . PHE A 1 111 ? -19.465 12.858 11.826 1.00 87.12 111 PHE A C 1
ATOM 853 O O . PHE A 1 111 ? -19.396 13.431 12.911 1.00 87.12 111 PHE A O 1
ATOM 860 N N . VAL A 1 112 ? -20.462 13.079 10.961 1.00 89.81 112 VAL A N 1
ATOM 861 C CA . VAL A 1 112 ? -21.539 14.056 11.202 1.00 89.81 112 VAL A CA 1
ATOM 862 C C . VAL A 1 112 ? -22.523 13.582 12.281 1.00 89.81 112 VAL A C 1
ATOM 864 O O . VAL A 1 112 ? -22.915 14.378 13.129 1.00 89.81 112 VAL A O 1
ATOM 867 N N . LYS A 1 113 ? -22.931 12.303 12.280 1.00 86.56 113 LYS A N 1
ATOM 868 C CA . LYS A 1 113 ? -23.978 11.791 13.194 1.00 86.56 113 LYS A CA 1
ATOM 869 C C . LYS A 1 113 ? -23.460 11.247 14.532 1.00 86.56 113 LYS A C 1
ATOM 871 O O . LYS A 1 113 ? -24.211 11.215 15.502 1.00 86.56 113 LYS A O 1
ATOM 876 N N . HIS A 1 114 ? -22.209 10.792 14.590 1.00 86.50 114 HIS A N 1
ATOM 877 C CA . HIS A 1 114 ? -21.627 10.058 15.723 1.00 86.50 114 HIS A CA 1
ATOM 878 C C . HIS A 1 114 ? -20.176 10.494 16.001 1.00 86.50 114 HIS A C 1
ATOM 880 O O . HIS A 1 114 ? -19.283 9.660 16.181 1.00 86.50 114 HIS A O 1
ATOM 886 N N . ARG A 1 115 ? -19.937 11.814 16.045 1.00 84.62 115 ARG A N 1
ATOM 887 C CA . ARG A 1 115 ? -18.609 12.422 16.250 1.00 84.62 115 ARG A CA 1
ATOM 888 C C . ARG A 1 115 ? -17.853 11.841 17.452 1.00 84.62 115 ARG A C 1
ATOM 890 O O . ARG A 1 115 ? -16.664 11.558 17.331 1.00 84.62 115 ARG A O 1
ATOM 897 N N . ASP A 1 116 ? -18.536 11.598 18.569 1.00 84.69 116 ASP A N 1
ATOM 898 C CA . ASP A 1 116 ? -17.925 11.057 19.793 1.00 84.69 116 ASP A CA 1
ATOM 899 C C . ASP A 1 116 ? -17.310 9.665 19.590 1.00 84.69 116 ASP A C 1
ATOM 901 O O . ASP A 1 116 ? -16.262 9.356 20.154 1.00 84.69 116 ASP A O 1
ATOM 905 N N . GLU A 1 117 ? -17.916 8.828 18.745 1.00 83.38 117 GLU A N 1
ATOM 906 C CA . GLU A 1 117 ? -17.388 7.495 18.432 1.00 83.38 117 GLU A CA 1
ATOM 907 C C . GLU A 1 117 ? -16.176 7.561 17.504 1.00 83.38 117 GLU A C 1
ATOM 909 O O . GLU A 1 117 ? -15.258 6.755 17.641 1.00 83.38 117 GLU A O 1
ATOM 914 N N . VAL A 1 118 ? -16.118 8.555 16.610 1.00 83.62 118 VAL A N 1
ATOM 915 C CA . VAL A 1 118 ? -14.904 8.828 15.828 1.00 83.62 118 VAL A CA 1
ATOM 916 C C . VAL A 1 118 ? -13.774 9.303 16.747 1.00 83.62 118 VAL A C 1
ATOM 918 O O . VAL A 1 118 ? -12.655 8.811 16.638 1.00 83.62 118 VAL A O 1
ATOM 921 N N . VAL A 1 119 ? -14.057 10.181 17.717 1.00 84.06 119 VAL A N 1
ATOM 922 C CA . VAL A 1 119 ? -13.052 10.633 18.699 1.00 84.06 119 VAL A CA 1
ATOM 923 C C . VAL A 1 119 ? -12.552 9.474 19.573 1.00 84.06 119 VAL A C 1
ATOM 925 O O . VAL A 1 119 ? -11.348 9.371 19.809 1.00 84.06 119 VAL A O 1
ATOM 928 N N . LYS A 1 120 ? -13.432 8.564 20.016 1.00 83.50 120 LYS A N 1
ATOM 929 C CA . LYS A 1 120 ? -13.024 7.331 20.718 1.00 83.50 120 LYS A CA 1
ATOM 930 C C . LYS A 1 120 ? -12.156 6.429 19.839 1.00 83.50 120 LYS A C 1
ATOM 932 O O . LYS A 1 120 ? -11.149 5.912 20.311 1.00 83.50 120 LYS A O 1
ATOM 937 N N . GLU A 1 121 ? -12.515 6.255 18.568 1.00 81.94 121 GLU A N 1
ATOM 938 C CA . GLU A 1 121 ? -11.752 5.451 17.605 1.00 81.94 121 GLU A CA 1
ATOM 939 C C . GLU A 1 121 ? -10.341 6.015 17.371 1.00 81.94 121 GLU A C 1
ATOM 941 O O . GLU A 1 121 ? -9.374 5.254 17.371 1.00 81.94 121 GLU A O 1
ATOM 946 N N . TRP A 1 122 ? -10.209 7.340 17.265 1.00 82.00 122 TRP A N 1
ATOM 947 C CA . TRP A 1 122 ? -8.927 8.033 17.083 1.00 82.00 122 TRP A CA 1
ATOM 948 C C . TRP A 1 122 ? -8.057 8.050 18.347 1.00 82.00 122 TRP A C 1
ATOM 950 O O . TRP A 1 122 ? -6.840 8.144 18.245 1.00 82.00 122 TRP A O 1
ATOM 960 N N . ARG A 1 123 ? -8.654 7.924 19.539 1.00 81.69 123 ARG A N 1
ATOM 961 C CA . ARG A 1 123 ? -7.922 7.780 20.812 1.00 81.69 123 ARG A CA 1
ATOM 962 C C . ARG A 1 123 ? -7.573 6.328 21.156 1.00 81.69 123 ARG A C 1
ATOM 964 O O . ARG A 1 123 ? -6.839 6.095 22.111 1.00 81.69 123 ARG A O 1
ATOM 971 N N . HIS A 1 124 ? -8.096 5.347 20.421 1.00 81.25 124 HIS A N 1
ATOM 972 C CA . HIS A 1 124 ? -7.882 3.935 20.727 1.00 81.25 124 HIS A CA 1
ATOM 973 C C . HIS A 1 124 ? -6.512 3.453 20.207 1.00 81.25 124 HIS A C 1
ATOM 975 O O . HIS A 1 124 ? -6.283 3.503 18.991 1.00 81.25 124 HIS A O 1
ATOM 981 N N . PRO A 1 125 ? -5.637 2.885 21.064 1.00 73.06 125 PRO A N 1
ATOM 982 C CA . PRO A 1 125 ? -4.215 2.657 20.764 1.00 73.06 125 PRO A CA 1
ATOM 983 C C . PRO A 1 125 ? -3.950 1.742 19.559 1.00 73.06 125 PRO A C 1
ATOM 985 O O . PRO A 1 125 ? -2.896 1.826 18.939 1.00 73.06 125 PRO A O 1
ATOM 988 N N . VAL A 1 126 ? -4.909 0.881 19.197 1.00 75.94 126 VAL A N 1
ATOM 989 C CA . VAL A 1 126 ? -4.816 0.010 18.009 1.00 75.94 126 VAL A CA 1
ATOM 990 C C . VAL A 1 126 ? -5.548 0.580 16.787 1.00 75.94 126 VAL A C 1
ATOM 992 O O . VAL A 1 126 ? -5.120 0.335 15.662 1.00 75.94 126 VAL A O 1
ATOM 995 N N . ARG A 1 127 ? -6.651 1.328 16.967 1.00 79.06 127 ARG A N 1
ATOM 996 C CA . ARG A 1 127 ? -7.511 1.751 15.837 1.00 79.06 127 ARG A CA 1
ATOM 997 C C . ARG A 1 127 ? -7.005 3.039 15.189 1.00 79.06 127 ARG A C 1
ATOM 999 O O . ARG A 1 127 ? -7.124 3.171 13.974 1.00 79.06 127 ARG A O 1
ATOM 1006 N N . VAL A 1 128 ? -6.345 3.914 15.956 1.00 83.56 128 VAL A N 1
ATOM 1007 C CA . VAL A 1 128 ? -5.675 5.119 15.440 1.00 83.56 128 VAL A CA 1
ATOM 1008 C C . VAL A 1 128 ? -4.704 4.798 14.294 1.00 83.56 128 VAL A C 1
ATOM 1010 O O . VAL A 1 128 ? -4.678 5.501 13.287 1.00 83.56 128 VAL A O 1
ATOM 1013 N N . ASN A 1 129 ? -4.008 3.659 14.371 1.00 84.75 129 ASN A N 1
ATOM 1014 C CA . ASN A 1 129 ? -3.063 3.214 13.345 1.00 84.75 129 ASN A CA 1
ATOM 1015 C C . ASN A 1 129 ? -3.726 2.867 11.997 1.00 84.75 129 ASN A C 1
ATOM 1017 O O . ASN A 1 129 ? -3.048 2.847 10.975 1.00 84.75 129 ASN A O 1
ATOM 1021 N N . PHE A 1 130 ? -5.041 2.623 11.968 1.00 84.50 130 PHE A N 1
ATOM 1022 C CA . PHE A 1 130 ? -5.790 2.386 10.732 1.00 84.50 130 PHE A CA 1
ATOM 1023 C C . PHE A 1 130 ? -6.395 3.662 10.132 1.00 84.50 130 PHE A C 1
ATOM 1025 O O . PHE A 1 130 ? -6.817 3.621 8.979 1.00 84.50 130 PHE A O 1
ATOM 1032 N N . VAL A 1 131 ? -6.419 4.799 10.838 1.00 86.56 131 VAL A N 1
ATOM 1033 C CA . VAL A 1 131 ? -6.955 6.067 10.296 1.00 86.56 131 VAL A CA 1
ATOM 1034 C C . VAL A 1 131 ? -6.266 6.484 8.978 1.00 86.56 131 VAL A C 1
ATOM 1036 O O . VAL A 1 131 ? -6.978 6.829 8.032 1.00 86.56 131 VAL A O 1
ATOM 1039 N N . PRO A 1 132 ? -4.931 6.352 8.820 1.00 90.69 132 PRO A N 1
ATOM 1040 C CA . PRO A 1 132 ? -4.235 6.693 7.572 1.00 90.69 132 PRO A CA 1
ATOM 1041 C C . PRO A 1 132 ? -4.520 5.755 6.390 1.00 90.69 132 PRO A C 1
ATOM 1043 O O . PRO A 1 132 ? -4.100 6.034 5.272 1.00 90.69 132 PRO A O 1
ATOM 1046 N N . THR A 1 133 ? -5.280 4.666 6.569 1.00 91.56 133 THR A N 1
ATOM 1047 C CA . THR A 1 133 ? -5.717 3.852 5.416 1.00 91.56 133 THR A CA 1
ATOM 1048 C C . THR A 1 133 ? -6.596 4.647 4.440 1.00 91.56 133 THR A C 1
ATOM 1050 O O . THR A 1 133 ? -6.595 4.346 3.247 1.00 91.56 133 THR A O 1
ATOM 1053 N N . LEU A 1 134 ? -7.276 5.707 4.902 1.00 93.31 134 LEU A N 1
ATOM 1054 C CA . LEU A 1 134 ? -8.022 6.635 4.046 1.00 93.31 134 LEU A CA 1
ATOM 1055 C C . LEU A 1 134 ? -7.086 7.476 3.158 1.00 93.31 134 LEU A C 1
ATOM 1057 O O . LEU A 1 134 ? -7.295 7.535 1.946 1.00 93.31 134 LEU A O 1
ATOM 1061 N N . SER A 1 135 ? -6.039 8.087 3.727 1.00 95.75 135 SER A N 1
ATOM 1062 C CA . SER A 1 135 ? -5.056 8.879 2.968 1.00 95.75 135 SER A CA 1
ATOM 1063 C C . SER A 1 135 ? -4.239 8.011 2.013 1.00 95.75 135 SER A C 1
ATOM 1065 O O . SER A 1 135 ? -4.065 8.367 0.850 1.00 95.75 135 SER A O 1
ATOM 1067 N N . ILE A 1 136 ? -3.819 6.824 2.458 1.00 95.06 136 ILE A N 1
ATOM 1068 C CA . ILE A 1 136 ? -3.123 5.844 1.615 1.00 95.06 136 ILE A CA 1
ATOM 1069 C C . ILE A 1 136 ? -4.034 5.362 0.476 1.00 95.06 136 ILE A C 1
ATOM 1071 O O . ILE A 1 136 ? -3.575 5.228 -0.655 1.00 95.06 136 ILE A O 1
ATOM 1075 N N . GLY A 1 137 ? -5.333 5.166 0.732 1.00 95.50 137 GLY A N 1
ATOM 1076 C CA . GLY A 1 137 ? -6.324 4.859 -0.303 1.00 95.50 137 GLY A CA 1
ATOM 1077 C C . GLY A 1 137 ? -6.366 5.911 -1.418 1.00 95.50 137 GLY A C 1
ATOM 1078 O O . GLY A 1 137 ? -6.336 5.545 -2.591 1.00 95.50 137 GLY A O 1
ATOM 1079 N N . LEU A 1 138 ? -6.347 7.203 -1.068 1.00 96.88 138 LEU A N 1
ATOM 1080 C CA . LEU A 1 138 ? -6.264 8.303 -2.040 1.00 96.88 138 LEU A CA 1
ATOM 1081 C C . LEU A 1 138 ? -4.959 8.270 -2.853 1.00 96.88 138 LEU A C 1
ATOM 1083 O O . LEU A 1 138 ? -5.015 8.355 -4.078 1.00 96.88 138 LEU A O 1
ATOM 1087 N N . VAL A 1 139 ? -3.801 8.075 -2.210 1.00 97.06 139 VAL A N 1
ATOM 1088 C CA . VAL A 1 139 ? -2.496 7.981 -2.901 1.00 97.06 139 VAL A CA 1
ATOM 1089 C C . VAL A 1 139 ? -2.440 6.775 -3.853 1.00 97.06 139 VAL A C 1
ATOM 1091 O O . VAL A 1 139 ? -1.911 6.886 -4.962 1.00 97.06 139 VAL A O 1
ATOM 1094 N N . LEU A 1 140 ? -3.018 5.631 -3.467 1.00 96.69 140 LEU A N 1
ATOM 1095 C CA . LEU A 1 140 ? -3.095 4.438 -4.320 1.00 96.69 140 LEU A CA 1
ATOM 1096 C C . LEU A 1 140 ? -4.025 4.639 -5.520 1.00 96.69 140 LEU A C 1
ATOM 1098 O O . LEU A 1 140 ? -3.666 4.247 -6.628 1.00 96.69 140 LEU A O 1
ATOM 1102 N N . LEU A 1 141 ? -5.192 5.261 -5.325 1.00 96.75 141 LEU A N 1
ATOM 1103 C CA . LEU A 1 141 ? -6.095 5.593 -6.430 1.00 96.75 141 LEU A CA 1
ATOM 1104 C C . LEU A 1 141 ? -5.468 6.634 -7.364 1.00 96.75 141 LEU A C 1
ATOM 1106 O O . LEU A 1 141 ? -5.514 6.452 -8.577 1.00 96.75 141 LEU A O 1
ATOM 1110 N N . GLY A 1 142 ? -4.801 7.655 -6.816 1.00 96.06 142 GLY A N 1
ATOM 1111 C CA . GLY A 1 142 ? -3.994 8.600 -7.586 1.00 96.06 142 GLY A CA 1
ATOM 1112 C C . GLY A 1 142 ? -2.977 7.871 -8.463 1.00 96.06 142 GLY A C 1
ATOM 1113 O O . GLY A 1 142 ? -3.020 7.996 -9.685 1.00 96.06 142 GLY A O 1
ATOM 1114 N N . THR A 1 143 ? -2.145 7.012 -7.869 1.00 95.12 143 THR A N 1
ATOM 1115 C CA . THR A 1 143 ? -1.176 6.171 -8.599 1.00 95.12 143 THR A CA 1
ATOM 1116 C C . THR A 1 143 ? -1.841 5.320 -9.692 1.00 95.12 143 THR A C 1
ATOM 1118 O O . THR A 1 143 ? -1.341 5.263 -10.813 1.00 95.12 143 THR A O 1
ATOM 1121 N N . ALA A 1 144 ? -2.997 4.709 -9.416 1.00 94.81 144 ALA A N 1
ATOM 1122 C CA . ALA A 1 144 ? -3.725 3.880 -10.381 1.00 94.81 144 ALA A CA 1
ATOM 1123 C C . ALA A 1 144 ? -4.332 4.667 -11.565 1.00 94.81 144 ALA A C 1
ATOM 1125 O O . ALA A 1 144 ? -4.576 4.076 -12.618 1.00 94.81 144 ALA A O 1
ATOM 1126 N N . TYR A 1 145 ? -4.560 5.978 -11.416 1.00 94.75 145 TYR A N 1
ATOM 1127 C CA . TYR A 1 145 ? -5.026 6.868 -12.488 1.00 94.75 145 TYR A CA 1
ATOM 1128 C C . TYR A 1 145 ? -3.901 7.572 -13.263 1.00 94.75 145 TYR A C 1
ATOM 1130 O O . TYR A 1 145 ? -4.192 8.162 -14.303 1.00 94.75 145 TYR A O 1
ATOM 1138 N N . ALA A 1 146 ? -2.639 7.500 -12.820 1.00 91.25 146 ALA A N 1
ATOM 1139 C CA . ALA A 1 146 ? -1.530 8.314 -13.348 1.00 91.25 146 ALA A CA 1
ATOM 1140 C C . ALA A 1 146 ? -1.330 8.225 -14.873 1.00 91.25 146 ALA A C 1
ATOM 1142 O O . ALA A 1 146 ? -0.997 9.217 -15.511 1.00 91.25 146 ALA A O 1
ATOM 1143 N N . SER A 1 147 ? -1.581 7.058 -15.468 1.00 85.62 147 SER A N 1
ATOM 1144 C CA . SER A 1 147 ? -1.435 6.803 -16.908 1.00 85.62 147 SER A CA 1
ATOM 1145 C C . SER A 1 147 ? -2.733 6.931 -17.721 1.00 85.62 147 SER A C 1
ATOM 1147 O O . SER A 1 147 ? -2.723 6.656 -18.921 1.00 85.62 147 SER A O 1
ATOM 1149 N N . VAL A 1 148 ? -3.855 7.301 -17.090 1.00 87.75 148 VAL A N 1
ATOM 1150 C CA . VAL A 1 148 ? -5.190 7.348 -17.725 1.00 87.75 148 VAL A CA 1
ATOM 1151 C C . VAL A 1 148 ? -5.852 8.718 -17.577 1.00 87.75 148 VAL A C 1
ATOM 1153 O O . VAL A 1 148 ? -6.412 9.225 -18.543 1.00 87.75 148 VAL A O 1
ATOM 1156 N N . LEU A 1 149 ? -5.790 9.318 -16.385 1.00 92.88 149 LEU A N 1
ATOM 1157 C CA . LEU A 1 149 ? -6.341 10.639 -16.069 1.00 92.88 149 LEU A CA 1
ATOM 1158 C C . LEU A 1 149 ? -5.333 11.403 -15.187 1.00 92.88 149 LEU A C 1
ATOM 1160 O O . LEU A 1 149 ? -5.484 11.398 -13.961 1.00 92.88 149 LEU A O 1
ATOM 1164 N N . PRO A 1 150 ? -4.295 12.032 -15.775 1.00 91.69 150 PRO A N 1
ATOM 1165 C CA . PRO A 1 150 ? -3.226 12.693 -15.022 1.00 91.69 150 PRO A CA 1
ATOM 1166 C C . PRO A 1 150 ? -3.725 13.772 -14.052 1.00 91.69 150 PRO A C 1
ATOM 1168 O O . PRO A 1 150 ? -3.291 13.787 -12.905 1.00 91.69 150 PRO A O 1
ATOM 1171 N N . ASP A 1 151 ? -4.703 14.592 -14.447 1.00 94.19 151 ASP A N 1
ATOM 1172 C CA . ASP A 1 151 ? -5.250 15.654 -13.584 1.00 94.19 151 ASP A CA 1
ATOM 1173 C C . ASP A 1 151 ? -5.958 15.084 -12.344 1.00 94.19 151 ASP A C 1
ATOM 1175 O O . ASP A 1 151 ? -5.749 15.537 -11.218 1.00 94.19 151 ASP A O 1
ATOM 1179 N N . LEU A 1 152 ? -6.771 14.036 -12.527 1.00 95.00 152 LEU A N 1
ATOM 1180 C CA . LEU A 1 152 ? -7.422 13.333 -11.418 1.00 95.00 152 LEU A CA 1
ATOM 1181 C C . LEU A 1 152 ? -6.383 12.636 -10.529 1.00 95.00 152 LEU A C 1
ATOM 1183 O O . LEU A 1 152 ? -6.509 12.639 -9.304 1.00 95.00 152 LEU A O 1
ATOM 1187 N N . SER A 1 153 ? -5.351 12.058 -11.146 1.00 96.12 153 SER A N 1
ATOM 1188 C CA . SER A 1 153 ? -4.229 11.438 -10.449 1.00 96.12 153 SER A CA 1
ATOM 1189 C C . SER A 1 153 ? -3.502 12.441 -9.552 1.00 96.12 153 SER A C 1
ATOM 1191 O O . SER A 1 153 ? -3.301 12.137 -8.376 1.00 96.12 153 SER A O 1
ATOM 1193 N N . PHE A 1 154 ? -3.202 13.640 -10.065 1.00 96.75 154 PHE A N 1
ATOM 1194 C CA . PHE A 1 154 ? -2.571 14.730 -9.321 1.00 96.75 154 PHE A CA 1
ATOM 1195 C C . PHE A 1 154 ? -3.394 15.119 -8.090 1.00 96.75 154 PHE A C 1
ATOM 1197 O O . PHE A 1 154 ? -2.868 15.108 -6.979 1.00 96.75 154 PHE A O 1
ATOM 1204 N N . TRP A 1 155 ? -4.695 15.395 -8.243 1.00 97.50 155 TRP A N 1
ATOM 1205 C CA . TRP A 1 155 ? -5.534 15.826 -7.117 1.00 97.50 155 TRP A CA 1
ATOM 1206 C C . TRP A 1 155 ? -5.712 14.741 -6.049 1.00 97.50 155 TRP A C 1
ATOM 1208 O O . TRP A 1 155 ? -5.590 15.030 -4.857 1.00 97.50 155 TRP A O 1
ATOM 1218 N N . LEU A 1 156 ? -5.948 13.486 -6.451 1.00 97.00 156 LEU A N 1
ATOM 1219 C CA . LEU A 1 156 ? -6.029 12.356 -5.517 1.00 97.00 156 LEU A CA 1
ATOM 1220 C C . LEU A 1 156 ? -4.701 12.143 -4.777 1.00 97.00 156 LEU A C 1
ATOM 1222 O O . LEU A 1 156 ? -4.694 11.949 -3.560 1.00 97.00 156 LEU A O 1
ATOM 1226 N N . TRP A 1 157 ? -3.578 12.221 -5.496 1.00 97.38 157 TRP A N 1
ATOM 1227 C CA . TRP A 1 157 ? -2.241 12.089 -4.927 1.00 97.38 157 TRP A CA 1
ATOM 1228 C C . TRP A 1 157 ? -1.897 13.244 -3.978 1.00 97.38 157 TRP A C 1
ATOM 1230 O O . TRP A 1 157 ? -1.415 12.985 -2.877 1.00 97.38 157 TRP A O 1
ATOM 1240 N N . ALA A 1 158 ? -2.180 14.495 -4.344 1.00 97.25 158 ALA A N 1
ATOM 1241 C CA . ALA A 1 158 ? -1.849 15.676 -3.549 1.00 97.25 158 ALA A CA 1
ATOM 1242 C C . ALA A 1 158 ? -2.660 15.727 -2.244 1.00 97.25 158 ALA A C 1
ATOM 1244 O O . ALA A 1 158 ? -2.085 15.868 -1.161 1.00 97.25 158 ALA A O 1
ATOM 1245 N N . ILE A 1 159 ? -3.983 15.527 -2.324 1.00 97.44 159 ILE A N 1
ATOM 1246 C CA . ILE A 1 159 ? -4.862 15.465 -1.145 1.00 97.44 159 ILE A CA 1
ATOM 1247 C C . ILE A 1 159 ? -4.479 14.265 -0.269 1.00 97.44 159 ILE A C 1
ATOM 1249 O O . ILE A 1 159 ? -4.353 14.405 0.948 1.00 97.44 159 ILE A O 1
ATOM 1253 N N . GLY A 1 160 ? -4.247 13.097 -0.879 1.00 96.94 160 GLY A N 1
ATOM 1254 C CA . GLY A 1 160 ? -3.828 11.889 -0.172 1.00 96.94 160 GLY A CA 1
ATOM 1255 C C . GLY A 1 160 ? -2.504 12.066 0.571 1.00 96.94 160 GLY A C 1
ATOM 1256 O O . GLY A 1 160 ? -2.427 11.743 1.753 1.00 96.94 160 GLY A O 1
ATOM 1257 N N . SER A 1 161 ? -1.487 12.629 -0.081 1.00 96.75 161 SER A N 1
ATOM 1258 C CA . SER A 1 161 ? -0.142 12.811 0.484 1.00 96.75 161 SER A CA 1
ATOM 1259 C C . SER A 1 161 ? -0.115 13.882 1.573 1.00 96.75 161 SER A C 1
ATOM 1261 O O . SER A 1 161 ? 0.454 13.655 2.641 1.00 96.75 161 SER A O 1
ATOM 1263 N N . GLY A 1 162 ? -0.794 15.016 1.357 1.00 97.12 162 GLY A N 1
ATOM 1264 C CA . GLY A 1 162 ? -0.943 16.064 2.368 1.00 97.12 162 GLY A CA 1
ATOM 1265 C C . GLY A 1 162 ? -1.675 15.563 3.616 1.00 97.12 162 GLY A C 1
ATOM 1266 O O . GLY A 1 162 ? -1.196 15.751 4.735 1.00 97.12 162 GLY A O 1
ATOM 1267 N N . LEU A 1 163 ? -2.784 14.835 3.436 1.00 95.88 163 LEU A N 1
ATOM 1268 C CA . LEU A 1 163 ? -3.499 14.213 4.550 1.00 95.88 163 LEU A CA 1
ATOM 1269 C C . LEU A 1 163 ? -2.653 13.132 5.239 1.00 95.88 163 LEU A C 1
ATOM 1271 O O . LEU A 1 163 ? -2.671 13.043 6.466 1.00 95.88 163 LEU A O 1
ATOM 1275 N N . ASN A 1 164 ? -1.875 12.344 4.485 1.00 96.06 164 ASN A N 1
ATOM 1276 C CA . ASN A 1 164 ? -0.998 11.330 5.066 1.00 96.06 164 ASN A CA 1
ATOM 1277 C C . ASN A 1 164 ? 0.086 11.951 5.951 1.00 96.06 164 ASN A C 1
ATOM 1279 O O . ASN A 1 164 ? 0.346 11.432 7.035 1.00 96.06 164 ASN A O 1
ATOM 1283 N N . LEU A 1 165 ? 0.679 13.073 5.534 1.00 96.25 165 LEU A N 1
ATOM 1284 C CA . LEU A 1 165 ? 1.670 13.795 6.329 1.00 96.25 165 LEU A CA 1
ATOM 1285 C C . LEU A 1 165 ? 1.062 14.338 7.629 1.00 96.25 165 LEU A C 1
ATOM 1287 O O . LEU A 1 165 ? 1.613 14.105 8.704 1.00 96.25 165 LEU A O 1
ATOM 1291 N N . VAL A 1 166 ? -0.105 14.987 7.556 1.00 95.75 166 VAL A N 1
ATOM 1292 C CA . VAL A 1 166 ? -0.822 15.491 8.743 1.00 95.75 166 VAL A CA 1
ATOM 1293 C C . VAL A 1 166 ? -1.150 14.354 9.715 1.00 95.75 166 VAL A C 1
ATOM 1295 O O . VAL A 1 166 ? -0.893 14.473 10.913 1.00 95.75 166 VAL A O 1
ATOM 1298 N N . LEU A 1 167 ? -1.661 13.226 9.213 1.00 92.81 167 LEU A N 1
ATOM 1299 C CA . LEU A 1 167 ? -1.962 12.058 10.043 1.00 92.81 167 LEU A CA 1
ATOM 1300 C C . LEU A 1 167 ? -0.696 11.383 10.596 1.00 92.81 167 LEU A C 1
ATOM 1302 O O . LEU A 1 167 ? -0.711 10.922 11.733 1.00 92.81 167 LEU A O 1
ATOM 1306 N N . THR A 1 168 ? 0.408 11.369 9.845 1.00 93.50 168 THR A N 1
ATOM 1307 C CA . THR A 1 168 ? 1.715 10.879 10.318 1.00 93.50 168 THR A CA 1
ATOM 1308 C C . THR A 1 168 ? 2.194 11.695 11.512 1.00 93.50 168 THR A C 1
ATOM 1310 O O . THR A 1 168 ? 2.505 11.130 12.559 1.00 93.50 168 THR A O 1
ATOM 1313 N N . LEU A 1 169 ? 2.206 13.025 11.380 1.00 93.62 169 LEU A N 1
ATOM 1314 C CA . LEU A 1 169 ? 2.624 13.940 12.443 1.00 93.62 169 LEU A CA 1
ATOM 1315 C C . LEU A 1 169 ? 1.706 13.832 13.668 1.00 93.62 169 LEU A C 1
ATOM 1317 O O . LEU A 1 169 ? 2.197 13.793 14.795 1.00 93.62 169 LEU A O 1
ATOM 1321 N N . TYR A 1 170 ? 0.392 13.710 13.458 1.00 90.62 170 TYR A N 1
ATOM 1322 C CA . TYR A 1 170 ? -0.574 13.473 14.532 1.00 90.62 170 TYR A CA 1
ATOM 1323 C C . TYR A 1 170 ? -0.293 12.168 15.289 1.00 90.62 170 TYR A C 1
ATOM 1325 O O . TYR A 1 170 ? -0.235 12.176 16.517 1.00 90.62 170 TYR A O 1
ATOM 1333 N N . VAL A 1 171 ? -0.079 11.055 14.578 1.00 87.25 171 VAL A N 1
ATOM 1334 C CA . VAL A 1 171 ? 0.162 9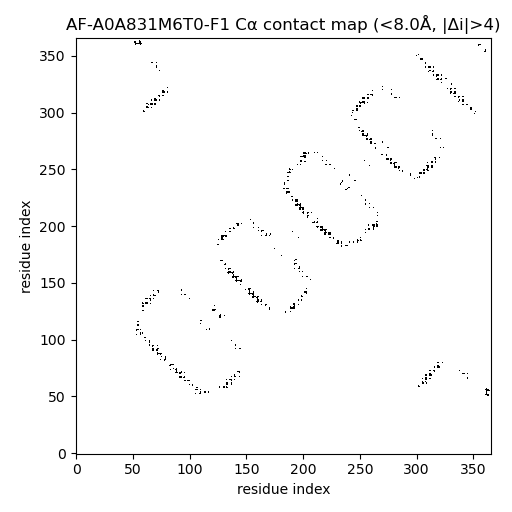.745 15.200 1.00 87.25 171 VAL A CA 1
ATOM 1335 C C . VAL A 1 171 ? 1.514 9.690 15.914 1.00 87.25 171 VAL A C 1
ATOM 1337 O O . VAL A 1 171 ? 1.571 9.204 17.040 1.00 87.25 171 VAL A O 1
ATOM 1340 N N . ILE A 1 172 ? 2.584 10.236 15.327 1.00 88.19 172 ILE A N 1
ATOM 1341 C CA . ILE A 1 172 ? 3.894 10.313 15.995 1.00 88.19 172 ILE A CA 1
ATOM 1342 C C . ILE A 1 172 ? 3.805 11.202 17.242 1.00 88.19 172 ILE A C 1
ATOM 1344 O O . ILE A 1 172 ? 4.278 10.808 18.304 1.00 88.19 172 ILE A O 1
ATOM 1348 N N . SER A 1 173 ? 3.146 12.362 17.154 1.00 87.62 173 SER A N 1
ATOM 1349 C CA . SER A 1 173 ? 2.912 13.230 18.315 1.00 87.62 173 SER A CA 1
ATOM 1350 C C . SER A 1 173 ? 2.092 12.522 19.401 1.00 87.62 173 SER A C 1
ATOM 1352 O O . SER A 1 173 ? 2.413 12.625 20.584 1.00 87.62 173 SER A O 1
ATOM 1354 N N . PHE A 1 174 ? 1.084 11.732 19.021 1.00 84.50 174 PHE A N 1
ATOM 1355 C CA . PHE A 1 174 ? 0.338 10.898 19.959 1.00 84.50 174 PHE A CA 1
ATOM 1356 C C . PHE A 1 174 ? 1.237 9.847 20.628 1.00 84.50 174 PHE A C 1
ATOM 1358 O O . PHE A 1 174 ? 1.194 9.718 21.846 1.00 84.50 174 PHE A O 1
ATOM 1365 N N . TRP A 1 175 ? 2.099 9.148 19.883 1.00 84.44 175 TRP A N 1
ATOM 1366 C CA . TRP A 1 175 ? 3.050 8.185 20.456 1.00 84.44 175 TRP A CA 1
ATOM 1367 C C . TRP A 1 175 ? 4.045 8.828 21.428 1.00 84.44 175 TRP A C 1
ATOM 1369 O O . TRP A 1 175 ? 4.287 8.268 22.492 1.00 84.44 175 TRP A O 1
ATOM 1379 N N . LEU A 1 176 ? 4.584 10.006 21.096 1.00 85.19 176 LEU A N 1
ATOM 1380 C CA . LEU A 1 176 ? 5.558 10.718 21.933 1.00 85.19 176 LEU A CA 1
ATOM 1381 C C . LEU A 1 176 ? 4.957 11.254 23.242 1.00 85.19 176 LEU A C 1
ATOM 1383 O O . LEU A 1 176 ? 5.654 11.315 24.250 1.00 85.19 176 LEU A O 1
ATOM 1387 N N . ASN A 1 177 ? 3.676 11.636 23.240 1.00 82.25 177 ASN A N 1
ATOM 1388 C CA . ASN A 1 177 ? 3.015 12.256 24.394 1.00 82.25 177 ASN A CA 1
ATOM 1389 C C . ASN A 1 177 ? 2.206 11.275 25.267 1.00 82.25 177 ASN A C 1
ATOM 1391 O O . ASN A 1 177 ? 1.658 11.684 26.292 1.00 82.25 177 ASN A O 1
ATOM 1395 N N . HIS A 1 178 ? 2.074 10.001 24.883 1.00 75.25 178 HIS A N 1
ATOM 1396 C CA . HIS A 1 178 ? 1.192 9.055 25.573 1.00 75.25 178 HIS A CA 1
ATOM 1397 C C . HIS A 1 178 ? 1.961 8.080 26.475 1.00 75.25 178 HIS A C 1
ATOM 1399 O O . HIS A 1 178 ? 2.594 7.129 26.021 1.00 75.25 178 HIS A O 1
ATOM 1405 N N . THR A 1 179 ? 1.836 8.271 27.787 1.00 60.22 179 THR A N 1
ATOM 1406 C CA . THR A 1 179 ? 2.590 7.550 28.830 1.00 60.22 179 THR A CA 1
ATOM 1407 C C . THR A 1 179 ? 2.126 6.108 29.102 1.00 60.22 179 THR A C 1
ATOM 1409 O O . THR A 1 179 ? 2.676 5.445 29.976 1.00 60.22 179 THR A O 1
ATOM 1412 N N . GLY A 1 180 ? 1.125 5.601 28.369 1.00 64.62 180 GLY A N 1
ATOM 1413 C CA . GLY A 1 180 ? 0.513 4.278 28.586 1.00 64.62 180 GLY A CA 1
ATOM 1414 C C . GLY A 1 180 ? 0.956 3.151 27.639 1.00 64.62 180 GLY A C 1
ATOM 1415 O O . GLY A 1 180 ? 0.455 2.031 27.750 1.00 64.62 180 GLY A O 1
ATOM 1416 N N . PHE A 1 181 ? 1.851 3.406 26.678 1.00 73.88 181 PHE A N 1
ATOM 1417 C CA . PHE A 1 181 ? 2.206 2.410 25.660 1.00 73.88 181 PHE A CA 1
ATOM 1418 C C . PHE A 1 181 ? 3.142 1.306 26.177 1.00 73.88 181 PHE A C 1
ATOM 1420 O O . PHE A 1 181 ? 4.360 1.441 26.190 1.00 73.88 181 PHE A O 1
ATOM 1427 N N . GLN A 1 182 ? 2.567 0.152 26.524 1.00 78.25 182 GLN A N 1
ATOM 1428 C CA . GLN A 1 182 ? 3.328 -1.082 26.768 1.00 78.25 182 GLN A CA 1
ATOM 1429 C C . GLN A 1 182 ? 3.717 -1.789 25.458 1.00 78.25 182 GLN A C 1
ATOM 1431 O O . GLN A 1 182 ? 2.935 -1.790 24.502 1.00 78.25 182 GLN A O 1
ATOM 1436 N N . ILE A 1 183 ? 4.860 -2.489 25.448 1.00 78.81 183 ILE A N 1
ATOM 1437 C CA . ILE A 1 183 ? 5.394 -3.238 24.288 1.00 78.81 183 ILE A CA 1
ATOM 1438 C C . ILE A 1 183 ? 4.407 -4.266 23.704 1.00 78.81 183 ILE A C 1
ATOM 1440 O O . ILE A 1 183 ? 4.409 -4.516 22.502 1.00 78.81 183 ILE A O 1
ATOM 1444 N N . GLN A 1 184 ? 3.502 -4.811 24.520 1.00 79.56 184 GLN A N 1
ATOM 1445 C CA . GLN A 1 184 ? 2.479 -5.775 24.098 1.00 79.56 184 GLN A CA 1
ATOM 1446 C C . GLN A 1 184 ? 1.522 -5.212 23.026 1.00 79.56 184 GLN A C 1
ATOM 1448 O O . GLN A 1 184 ? 1.074 -5.961 22.151 1.00 79.56 184 GLN A O 1
ATOM 1453 N N . HIS A 1 185 ? 1.265 -3.895 23.050 1.00 80.88 185 HIS A N 1
ATOM 1454 C CA . HIS A 1 185 ? 0.429 -3.184 22.074 1.00 80.88 185 HIS A CA 1
ATOM 1455 C C . HIS A 1 185 ? 1.104 -3.010 20.708 1.00 80.88 185 HIS A C 1
ATOM 1457 O O . HIS A 1 185 ? 0.412 -2.781 19.707 1.00 80.88 185 HIS A O 1
ATOM 1463 N N . MET A 1 186 ? 2.438 -3.103 20.649 1.00 85.75 186 MET A N 1
ATOM 1464 C CA . MET A 1 186 ? 3.188 -3.013 19.401 1.00 85.75 186 MET A CA 1
ATOM 1465 C C . MET A 1 186 ? 2.785 -4.169 18.486 1.00 85.75 186 MET A C 1
ATOM 1467 O O . MET A 1 186 ? 2.744 -5.329 18.895 1.00 85.75 186 MET A O 1
ATOM 1471 N N . ASN A 1 187 ? 2.452 -3.854 17.241 1.00 88.44 187 ASN A N 1
ATOM 1472 C CA . ASN A 1 187 ? 2.056 -4.832 16.236 1.00 88.44 187 ASN A CA 1
ATOM 1473 C C . ASN A 1 187 ? 2.288 -4.251 14.827 1.00 88.44 187 ASN A C 1
ATOM 1475 O O . ASN A 1 187 ? 2.369 -3.031 14.687 1.00 88.44 187 ASN A O 1
ATOM 1479 N N . PRO A 1 188 ? 2.361 -5.076 13.769 1.00 88.88 188 PRO A N 1
ATOM 1480 C CA . PRO A 1 188 ? 2.649 -4.593 12.417 1.00 88.88 188 PRO A CA 1
ATOM 1481 C C . PRO A 1 188 ? 1.717 -3.495 11.867 1.00 88.88 188 PRO A C 1
ATOM 1483 O O . PRO A 1 188 ? 2.125 -2.777 10.959 1.00 88.88 188 PRO A O 1
ATOM 1486 N N . ALA A 1 189 ? 0.499 -3.294 12.395 1.00 88.44 189 ALA A N 1
ATOM 1487 C CA . ALA A 1 189 ? -0.357 -2.188 11.946 1.00 88.44 189 ALA A CA 1
ATOM 1488 C C . ALA A 1 189 ? 0.217 -0.798 12.286 1.00 88.44 189 ALA A C 1
ATOM 1490 O O . ALA A 1 189 ? -0.132 0.174 11.622 1.00 88.44 189 ALA A O 1
ATOM 1491 N N . TRP A 1 190 ? 1.148 -0.696 13.245 1.00 90.44 190 TRP A N 1
ATOM 1492 C CA . TRP A 1 190 ? 1.892 0.538 13.551 1.00 90.44 190 TRP A CA 1
ATOM 1493 C C . TRP A 1 190 ? 2.716 1.059 12.362 1.00 90.44 190 TRP A C 1
ATOM 1495 O O . TRP A 1 190 ? 3.107 2.220 12.342 1.00 90.44 190 TRP A O 1
ATOM 1505 N N . PHE A 1 191 ? 2.958 0.233 11.343 1.00 91.19 191 PHE A N 1
ATOM 1506 C CA . PHE A 1 191 ? 3.628 0.663 10.120 1.00 91.19 191 PHE A CA 1
ATOM 1507 C C . PHE A 1 191 ? 2.732 1.561 9.259 1.00 91.19 191 PHE A C 1
ATOM 1509 O O . PHE A 1 191 ? 3.248 2.428 8.560 1.00 91.19 191 PHE A O 1
ATOM 1516 N N . ILE A 1 192 ? 1.407 1.365 9.293 1.00 89.94 192 ILE A N 1
ATOM 1517 C CA . ILE A 1 192 ? 0.468 2.019 8.369 1.00 89.94 192 ILE A CA 1
ATOM 1518 C C . ILE A 1 192 ? 0.608 3.554 8.405 1.00 89.94 192 ILE A C 1
ATOM 1520 O O . ILE A 1 192 ? 0.778 4.124 7.329 1.00 89.94 192 ILE A O 1
ATOM 1524 N N . PRO A 1 193 ? 0.622 4.239 9.570 1.00 88.31 193 PRO A N 1
ATOM 1525 C CA . PRO A 1 193 ? 0.719 5.697 9.610 1.00 88.31 193 PRO A CA 1
ATOM 1526 C C . PRO A 1 193 ? 2.025 6.239 9.038 1.00 88.31 193 PRO A C 1
ATOM 1528 O O . PRO A 1 193 ? 2.007 7.080 8.145 1.00 88.31 193 PRO A O 1
ATOM 1531 N N . VAL A 1 194 ? 3.162 5.751 9.539 1.00 89.31 194 VAL A N 1
ATOM 1532 C CA . VAL A 1 194 ? 4.458 6.394 9.284 1.00 89.31 194 VAL A CA 1
ATOM 1533 C C . VAL A 1 194 ? 5.148 5.827 8.051 1.00 89.31 194 VAL A C 1
ATOM 1535 O O . VAL A 1 194 ? 5.689 6.576 7.239 1.00 89.31 194 VAL A O 1
ATOM 1538 N N . VAL A 1 195 ? 5.085 4.512 7.857 1.00 90.62 195 VAL A N 1
ATOM 1539 C CA . VAL A 1 195 ? 5.704 3.854 6.701 1.00 90.62 195 VAL A CA 1
ATOM 1540 C C . VAL A 1 195 ? 4.851 4.028 5.442 1.00 90.62 195 VAL A C 1
ATOM 1542 O O . VAL A 1 195 ? 5.385 3.977 4.339 1.00 90.62 195 VAL A O 1
ATOM 1545 N N . GLY A 1 196 ? 3.558 4.355 5.577 1.00 89.44 196 GLY A N 1
ATOM 1546 C CA . GLY A 1 196 ? 2.690 4.743 4.457 1.00 89.44 196 GLY A CA 1
ATOM 1547 C C . GLY A 1 196 ? 3.242 5.895 3.602 1.00 89.44 196 GLY A C 1
ATOM 1548 O O . GLY A 1 196 ? 2.970 5.946 2.405 1.00 89.44 196 GLY A O 1
ATOM 1549 N N . ASN A 1 197 ? 4.096 6.758 4.167 1.00 94.38 197 ASN A N 1
ATOM 1550 C CA . ASN A 1 197 ? 4.786 7.823 3.429 1.00 94.38 197 ASN A CA 1
ATOM 1551 C C . ASN A 1 197 ? 5.697 7.295 2.308 1.00 94.38 197 ASN A C 1
ATOM 1553 O O . ASN A 1 197 ? 5.837 7.962 1.286 1.00 94.38 197 ASN A O 1
ATOM 1557 N N . ILE A 1 198 ? 6.230 6.070 2.426 1.00 95.75 198 ILE A N 1
ATOM 1558 C CA . ILE A 1 198 ? 7.082 5.458 1.392 1.00 95.75 198 ILE A CA 1
ATOM 1559 C C . ILE A 1 198 ? 6.336 5.201 0.071 1.00 95.75 198 ILE A C 1
ATOM 1561 O O . ILE A 1 198 ? 6.966 4.949 -0.949 1.00 95.75 198 ILE A O 1
ATOM 1565 N N . LEU A 1 199 ? 4.999 5.269 0.070 1.00 95.12 199 LEU A N 1
ATOM 1566 C CA . LEU A 1 199 ? 4.171 5.126 -1.126 1.00 95.12 199 LEU A CA 1
ATOM 1567 C C . LEU A 1 199 ? 4.099 6.410 -1.967 1.00 95.12 199 LEU A C 1
ATOM 1569 O O . LEU A 1 199 ? 3.978 6.333 -3.188 1.00 95.12 199 LEU A O 1
ATOM 1573 N N . VAL A 1 200 ? 4.164 7.585 -1.334 1.00 96.75 200 VAL A N 1
ATOM 1574 C CA . VAL A 1 200 ? 3.972 8.888 -1.995 1.00 96.75 200 VAL A CA 1
ATOM 1575 C C . VAL A 1 200 ? 4.873 9.080 -3.232 1.00 96.75 200 VAL A C 1
ATOM 1577 O O . VAL A 1 200 ? 4.345 9.507 -4.263 1.00 96.75 200 VAL A O 1
ATOM 1580 N N . PRO A 1 201 ? 6.167 8.697 -3.228 1.00 96.75 201 PRO A N 1
ATOM 1581 C CA . PRO A 1 201 ? 7.040 8.838 -4.397 1.00 96.75 201 PRO A CA 1
ATOM 1582 C C . PRO A 1 201 ? 6.648 7.997 -5.615 1.00 96.75 201 PRO A C 1
ATOM 1584 O O . PRO A 1 201 ? 7.034 8.346 -6.726 1.00 96.75 201 PRO A O 1
ATOM 1587 N N . VAL A 1 202 ? 5.889 6.903 -5.441 1.00 95.81 202 VAL A N 1
ATOM 1588 C CA . VAL A 1 202 ? 5.592 5.950 -6.531 1.00 95.81 202 VAL A CA 1
ATOM 1589 C C . VAL A 1 202 ? 4.914 6.650 -7.714 1.00 95.81 202 VAL A C 1
ATOM 1591 O O . VAL A 1 202 ? 5.272 6.375 -8.859 1.00 95.81 202 VAL A O 1
ATOM 1594 N N . ALA A 1 203 ? 4.001 7.586 -7.427 1.00 93.69 203 ALA A N 1
ATOM 1595 C CA . ALA A 1 203 ? 3.439 8.525 -8.402 1.00 93.69 203 ALA A CA 1
ATOM 1596 C C . ALA A 1 203 ? 3.953 9.968 -8.242 1.00 93.69 203 ALA A C 1
ATOM 1598 O O . ALA A 1 203 ? 3.848 10.753 -9.182 1.00 93.69 203 ALA A O 1
ATOM 1599 N N . GLY A 1 204 ? 4.512 10.331 -7.082 1.00 92.00 204 GLY A N 1
ATOM 1600 C CA . GLY A 1 204 ? 4.935 11.702 -6.778 1.00 92.00 204 GLY A CA 1
ATOM 1601 C C . GLY A 1 204 ? 5.990 12.263 -7.728 1.00 92.00 204 GLY A C 1
ATOM 1602 O O . GLY A 1 204 ? 5.961 13.454 -8.017 1.00 92.00 204 GLY A O 1
ATOM 1603 N N . VAL A 1 205 ? 6.843 11.405 -8.294 1.00 92.06 205 VAL A N 1
ATOM 1604 C CA . VAL A 1 205 ? 7.846 11.782 -9.310 1.00 92.06 205 VAL A CA 1
ATOM 1605 C C . VAL A 1 205 ? 7.250 12.323 -10.617 1.00 92.06 205 VAL A C 1
ATOM 1607 O O . VAL A 1 205 ? 7.960 12.969 -11.380 1.00 92.06 205 VAL A O 1
ATOM 1610 N N . TYR A 1 206 ? 5.962 12.075 -10.882 1.00 90.25 206 TYR A N 1
ATOM 1611 C CA . TYR A 1 206 ? 5.243 12.599 -12.050 1.00 90.25 206 TYR A CA 1
ATOM 1612 C C . TYR A 1 206 ? 4.415 13.854 -11.735 1.00 90.25 206 TYR A C 1
ATOM 1614 O O . TYR A 1 206 ? 4.002 14.555 -12.654 1.00 90.25 206 TYR A O 1
ATOM 1622 N N . HIS A 1 207 ? 4.163 14.124 -10.449 1.00 91.56 207 HIS A N 1
ATOM 1623 C C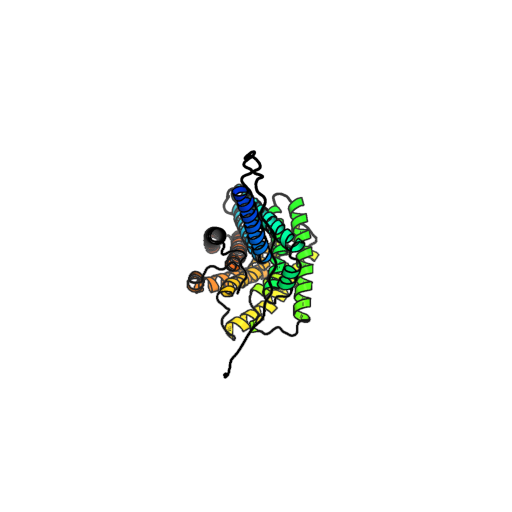A . HIS A 1 207 ? 3.202 15.131 -9.975 1.00 91.56 207 HIS A CA 1
ATOM 1624 C C . HIS A 1 207 ? 3.842 16.316 -9.252 1.00 91.56 207 HIS A C 1
ATOM 1626 O O . HIS A 1 207 ? 3.216 17.363 -9.113 1.00 91.56 207 HIS A O 1
ATOM 1632 N N . ALA A 1 208 ? 5.063 16.152 -8.751 1.00 93.19 208 ALA A N 1
ATOM 1633 C CA . ALA A 1 208 ? 5.745 17.126 -7.912 1.00 93.19 208 ALA A CA 1
ATOM 1634 C C . ALA A 1 208 ? 7.267 17.070 -8.112 1.00 93.19 208 ALA A C 1
ATOM 1636 O O . ALA A 1 208 ? 7.792 16.223 -8.834 1.00 93.19 208 ALA A O 1
ATOM 1637 N N . SER A 1 209 ? 7.995 17.975 -7.454 1.00 92.31 209 SER A N 1
ATOM 1638 C CA . SER A 1 209 ? 9.459 17.956 -7.468 1.00 92.31 209 SER A CA 1
ATOM 1639 C C . SER A 1 209 ? 10.026 16.687 -6.818 1.00 92.31 209 SER A C 1
ATOM 1641 O O . SER A 1 209 ? 9.443 16.112 -5.890 1.00 92.31 209 SER A O 1
ATOM 1643 N N . ALA A 1 210 ? 11.215 16.277 -7.271 1.00 92.06 210 ALA A N 1
ATOM 1644 C CA . ALA A 1 210 ? 11.939 15.140 -6.704 1.00 92.06 210 ALA A CA 1
ATOM 1645 C C . ALA A 1 210 ? 12.179 15.295 -5.190 1.00 92.06 210 ALA A C 1
ATOM 1647 O O . ALA A 1 210 ? 12.070 14.317 -4.459 1.00 92.06 210 ALA A O 1
ATOM 1648 N N . GLU A 1 211 ? 12.396 16.520 -4.701 1.00 95.31 211 GLU A N 1
ATOM 1649 C CA . GLU A 1 211 ? 12.587 16.822 -3.274 1.00 95.31 211 GLU A CA 1
ATOM 1650 C C . GLU A 1 211 ? 11.392 16.423 -2.396 1.00 95.31 211 GLU A C 1
ATOM 1652 O O . GLU A 1 211 ? 11.574 15.892 -1.301 1.00 95.31 211 GLU A O 1
ATOM 1657 N N . ILE A 1 212 ? 10.158 16.602 -2.883 1.00 95.56 212 ILE A N 1
ATOM 1658 C CA . ILE A 1 212 ? 8.961 16.150 -2.157 1.00 95.56 212 ILE A CA 1
ATOM 1659 C C . ILE A 1 212 ? 8.957 14.618 -2.082 1.00 95.56 212 ILE A C 1
ATOM 1661 O O . ILE A 1 212 ? 8.707 14.045 -1.021 1.00 95.56 212 ILE A O 1
ATOM 1665 N N . SER A 1 213 ? 9.310 13.944 -3.178 1.00 96.50 213 SER A N 1
ATOM 1666 C CA . SER A 1 213 ? 9.463 12.486 -3.187 1.00 96.50 213 SER A CA 1
ATOM 1667 C C . SER A 1 213 ? 10.561 12.022 -2.217 1.00 96.50 213 SER A C 1
ATOM 1669 O O . SER A 1 213 ? 10.324 11.108 -1.428 1.00 96.50 213 SER A O 1
ATOM 1671 N N . TRP A 1 214 ? 11.718 12.686 -2.180 1.00 97.50 214 TRP A N 1
ATOM 1672 C CA . TRP A 1 214 ? 12.798 12.379 -1.240 1.00 97.50 214 TRP A CA 1
ATOM 1673 C C . TRP A 1 214 ? 12.407 12.578 0.225 1.00 97.50 214 TRP A C 1
ATOM 1675 O O . TRP A 1 214 ? 12.721 11.722 1.057 1.00 97.50 214 TRP A O 1
ATOM 1685 N N . PHE A 1 215 ? 11.677 13.647 0.546 1.00 97.69 215 PHE A N 1
ATOM 1686 C CA . PHE A 1 215 ? 11.169 13.913 1.892 1.00 97.69 215 PHE A CA 1
ATOM 1687 C C . PHE A 1 215 ? 10.265 12.776 2.397 1.00 97.69 215 PHE A C 1
ATOM 1689 O O . PHE A 1 215 ? 10.530 12.178 3.444 1.00 97.69 215 PHE A O 1
ATOM 1696 N N . PHE A 1 216 ? 9.239 12.411 1.621 1.00 97.56 216 PHE A N 1
ATOM 1697 C CA . PHE A 1 216 ? 8.318 11.330 1.985 1.00 97.56 216 PHE A CA 1
ATOM 1698 C C . PHE A 1 216 ? 9.002 9.951 2.009 1.00 97.56 216 PHE A C 1
ATOM 1700 O O . PHE A 1 216 ? 8.747 9.154 2.919 1.00 97.56 216 PHE A O 1
ATOM 1707 N N . PHE A 1 217 ? 9.906 9.680 1.058 1.00 97.69 217 PHE A N 1
ATOM 1708 C CA . PHE A 1 217 ? 10.693 8.446 1.021 1.00 97.69 217 PHE A CA 1
ATOM 1709 C C . PHE A 1 217 ? 11.559 8.284 2.275 1.00 97.69 217 PHE A C 1
ATOM 1711 O O . PHE A 1 217 ? 11.543 7.224 2.898 1.00 97.69 217 PHE A O 1
ATOM 1718 N N . SER A 1 218 ? 12.263 9.346 2.679 1.00 97.44 218 SER A N 1
ATOM 1719 C CA . SER A 1 218 ? 13.170 9.339 3.832 1.00 97.44 218 SER A CA 1
ATOM 1720 C C . SER A 1 218 ? 12.434 9.042 5.138 1.00 97.44 218 SER A C 1
ATOM 1722 O O . SER A 1 218 ? 12.872 8.184 5.905 1.00 97.44 218 SER A O 1
ATOM 1724 N N . ILE A 1 219 ? 11.276 9.679 5.363 1.00 96.25 219 ILE A N 1
ATOM 1725 C CA . ILE A 1 219 ? 10.413 9.392 6.521 1.00 96.25 219 ILE A CA 1
ATOM 1726 C C . ILE A 1 219 ? 10.002 7.916 6.515 1.00 96.25 219 ILE A C 1
ATOM 1728 O O . ILE A 1 219 ? 10.192 7.215 7.510 1.00 96.25 219 ILE A O 1
ATOM 1732 N N . GLY A 1 220 ? 9.466 7.431 5.391 1.00 96.44 220 GLY A N 1
ATOM 1733 C CA . GLY A 1 220 ? 8.977 6.060 5.280 1.00 96.44 220 GLY A CA 1
ATOM 1734 C C . GLY A 1 220 ? 10.070 5.008 5.495 1.00 96.44 220 GLY A C 1
ATOM 1735 O O . GLY A 1 220 ? 9.852 4.042 6.225 1.00 96.44 220 GLY A O 1
ATOM 1736 N N . LEU A 1 221 ? 11.251 5.210 4.904 1.00 97.06 221 LEU A N 1
ATOM 1737 C CA . LEU A 1 221 ? 12.382 4.282 4.967 1.00 97.06 221 LEU A CA 1
ATOM 1738 C C . LEU A 1 221 ? 13.025 4.231 6.364 1.00 97.06 221 LEU A C 1
ATOM 1740 O O . LEU A 1 221 ? 13.260 3.143 6.888 1.00 97.06 221 LEU A O 1
ATOM 1744 N N . VAL A 1 222 ? 13.291 5.384 6.989 1.00 96.88 222 VAL A N 1
ATOM 1745 C CA . VAL A 1 222 ? 13.948 5.434 8.309 1.00 96.88 222 VAL A CA 1
ATOM 1746 C C . VAL A 1 222 ? 13.036 4.857 9.391 1.00 96.88 222 VAL A C 1
ATOM 1748 O O . VAL A 1 222 ? 13.448 3.969 10.141 1.00 96.88 222 VAL A O 1
ATOM 1751 N N . PHE A 1 223 ? 11.770 5.284 9.442 1.00 95.25 223 PHE A N 1
ATOM 1752 C CA . PHE A 1 223 ? 10.822 4.746 10.421 1.00 95.25 223 PHE A CA 1
ATOM 1753 C C . PHE A 1 223 ? 10.457 3.284 10.158 1.00 95.25 223 PHE A C 1
ATOM 1755 O O . PHE A 1 223 ? 10.151 2.570 11.114 1.00 95.25 223 PHE A O 1
ATOM 1762 N N . TRP A 1 224 ? 10.536 2.803 8.911 1.00 96.56 224 TRP A N 1
ATOM 1763 C CA . TRP A 1 224 ? 10.424 1.372 8.633 1.00 96.56 224 TRP A CA 1
ATOM 1764 C C . TRP A 1 224 ? 11.491 0.576 9.382 1.00 96.56 224 TRP A C 1
ATOM 1766 O O . TRP A 1 224 ? 11.128 -0.353 10.099 1.00 96.56 224 TRP A O 1
ATOM 1776 N N . LEU A 1 225 ? 12.774 0.933 9.272 1.00 96.50 225 LEU A N 1
ATOM 1777 C CA . LEU A 1 225 ? 13.854 0.184 9.928 1.00 96.50 225 LEU A CA 1
ATOM 1778 C C . LEU A 1 225 ? 13.707 0.184 11.460 1.00 96.50 225 LEU A C 1
ATOM 1780 O O . LEU A 1 225 ? 13.880 -0.858 12.101 1.00 96.50 225 LEU A O 1
ATOM 1784 N N . VAL A 1 226 ? 13.305 1.320 12.041 1.00 95.31 226 VAL A N 1
ATOM 1785 C CA . VAL A 1 226 ? 13.025 1.446 13.482 1.00 95.31 226 VAL A CA 1
ATOM 1786 C C . VAL A 1 226 ? 11.862 0.536 13.899 1.00 95.31 226 VAL A C 1
ATOM 1788 O O . VAL A 1 226 ? 12.031 -0.330 14.758 1.00 95.31 226 VAL A O 1
ATOM 1791 N N . LEU A 1 227 ? 10.691 0.671 13.266 1.00 93.88 227 LEU A N 1
ATOM 1792 C CA . LEU A 1 227 ? 9.497 -0.112 13.614 1.00 93.88 227 LEU A CA 1
ATOM 1793 C C . LEU A 1 227 ? 9.667 -1.608 13.311 1.00 93.88 227 LEU A C 1
ATOM 1795 O O . LEU A 1 227 ? 9.154 -2.444 14.055 1.00 93.88 227 LEU A O 1
ATOM 1799 N N . PHE A 1 228 ? 10.412 -1.960 12.262 1.00 95.25 228 PHE A N 1
ATOM 1800 C CA . PHE A 1 228 ? 10.756 -3.340 11.926 1.00 95.25 228 PHE A CA 1
ATOM 1801 C C . PHE A 1 228 ? 11.599 -3.990 13.015 1.00 95.25 228 PHE A C 1
ATOM 1803 O O . PHE A 1 228 ? 11.245 -5.071 13.479 1.00 95.25 228 PHE A O 1
ATOM 1810 N N . THR A 1 229 ? 12.638 -3.307 13.496 1.00 94.50 229 THR A N 1
ATOM 1811 C CA . THR A 1 229 ? 13.471 -3.807 14.599 1.00 94.50 229 THR A CA 1
ATOM 1812 C C . THR A 1 229 ? 12.631 -4.073 15.854 1.00 94.50 229 THR A C 1
ATOM 1814 O O . THR A 1 229 ? 12.707 -5.159 16.430 1.00 94.50 229 THR A O 1
ATOM 1817 N N . ILE A 1 230 ? 11.754 -3.133 16.230 1.00 93.19 230 ILE A N 1
ATOM 1818 C CA . ILE A 1 230 ? 10.896 -3.263 17.420 1.00 93.19 230 ILE A CA 1
ATOM 1819 C C . ILE A 1 230 ? 9.850 -4.381 17.245 1.00 93.19 230 ILE A C 1
ATOM 1821 O O . ILE A 1 230 ? 9.622 -5.163 18.169 1.00 93.19 230 ILE A O 1
ATOM 1825 N N . VAL A 1 231 ? 9.219 -4.506 16.071 1.00 92.56 231 VAL A N 1
ATOM 1826 C CA . VAL A 1 231 ? 8.229 -5.569 15.821 1.00 92.56 231 VAL A CA 1
ATOM 1827 C C . VAL A 1 231 ? 8.876 -6.950 15.752 1.00 92.56 231 VAL A C 1
ATOM 1829 O O . VAL A 1 231 ? 8.305 -7.887 16.304 1.00 92.56 231 VAL A O 1
ATOM 1832 N N . ILE A 1 232 ? 10.060 -7.098 15.152 1.00 92.12 232 ILE A N 1
ATOM 1833 C CA . ILE A 1 232 ? 10.786 -8.378 15.149 1.00 92.12 232 ILE A CA 1
ATOM 1834 C C . ILE A 1 232 ? 11.175 -8.776 16.578 1.00 92.12 232 ILE A C 1
ATOM 1836 O O . ILE A 1 232 ? 10.881 -9.900 16.983 1.00 92.12 232 ILE A O 1
ATOM 1840 N N . TYR A 1 233 ? 11.708 -7.847 17.380 1.00 92.81 233 TYR A N 1
ATOM 1841 C CA . TYR A 1 233 ? 11.956 -8.074 18.808 1.00 92.81 233 TYR A CA 1
ATOM 1842 C C . TYR A 1 233 ? 10.682 -8.547 19.540 1.00 92.81 233 TYR A C 1
ATOM 1844 O O . TYR A 1 233 ? 10.676 -9.596 20.184 1.00 92.81 233 TYR A O 1
ATOM 1852 N N . ARG A 1 234 ? 9.558 -7.843 19.357 1.00 91.06 234 ARG A N 1
ATOM 1853 C CA . ARG A 1 234 ? 8.259 -8.173 19.974 1.00 91.06 234 ARG A CA 1
ATOM 1854 C C . ARG A 1 234 ? 7.638 -9.489 19.485 1.00 91.06 234 ARG A C 1
ATOM 1856 O O . ARG A 1 234 ? 6.811 -10.064 20.190 1.00 91.06 234 ARG A O 1
ATOM 1863 N N . VAL A 1 235 ? 7.961 -9.953 18.281 1.00 88.38 235 VAL A N 1
ATOM 1864 C CA . VAL A 1 235 ? 7.468 -11.233 17.737 1.00 88.38 235 VAL A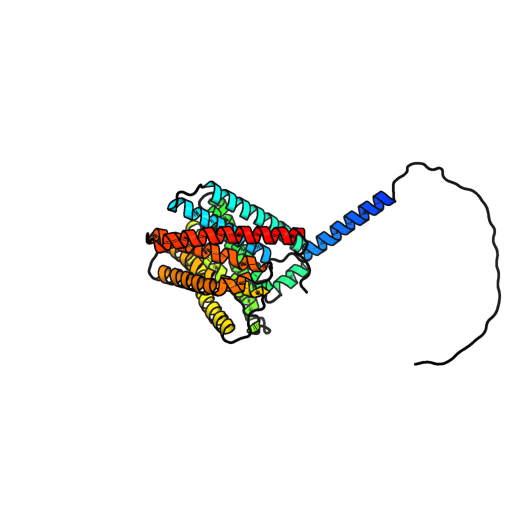 CA 1
ATOM 1865 C C . VAL A 1 235 ? 8.324 -12.418 18.200 1.00 88.38 235 VAL A C 1
ATOM 1867 O O . VAL A 1 235 ? 7.803 -13.527 18.274 1.00 88.38 235 VAL A O 1
ATOM 1870 N N . ILE A 1 236 ? 9.600 -12.193 18.530 1.00 89.88 236 ILE A N 1
ATOM 1871 C CA . ILE A 1 236 ? 10.526 -13.238 18.996 1.00 89.88 236 ILE A CA 1
ATOM 1872 C C . ILE A 1 236 ? 10.474 -13.418 20.522 1.00 89.88 236 ILE A C 1
ATOM 1874 O O . ILE A 1 236 ? 10.449 -14.553 20.989 1.00 89.88 236 ILE A O 1
ATOM 1878 N N . PHE A 1 237 ? 10.458 -12.326 21.296 1.00 89.25 237 PHE A N 1
ATOM 1879 C CA . PHE A 1 237 ? 10.700 -12.364 22.750 1.00 89.25 237 PHE A CA 1
ATOM 1880 C C . PHE A 1 237 ? 9.459 -12.171 23.639 1.00 89.25 237 PHE A C 1
ATOM 1882 O O . PHE A 1 237 ? 9.569 -12.269 24.858 1.00 89.25 237 PHE A O 1
ATOM 1889 N N . HIS A 1 238 ? 8.286 -11.893 23.064 1.00 88.12 238 HIS A N 1
ATOM 1890 C CA . HIS A 1 238 ? 7.048 -11.634 23.812 1.00 88.12 238 HIS A CA 1
ATOM 1891 C C . HIS A 1 238 ? 5.876 -12.492 23.315 1.00 88.12 238 HIS A C 1
ATOM 1893 O O . HIS A 1 238 ? 5.947 -13.112 22.253 1.00 88.12 238 HIS A O 1
ATOM 1899 N N . ASP A 1 239 ? 4.782 -12.495 24.083 1.00 85.19 239 ASP A N 1
ATOM 1900 C CA . ASP A 1 239 ? 3.596 -13.321 23.839 1.00 85.19 239 ASP A CA 1
ATOM 1901 C C . ASP A 1 239 ? 3.078 -13.234 22.394 1.00 85.19 239 ASP A C 1
ATOM 1903 O O . ASP A 1 239 ? 3.019 -12.133 21.826 1.00 85.19 239 ASP A O 1
ATOM 1907 N N . PRO A 1 240 ? 2.642 -14.356 21.787 1.00 84.81 240 PRO A N 1
ATOM 1908 C CA . PRO A 1 240 ? 2.108 -14.373 20.431 1.00 84.81 240 PRO A CA 1
ATOM 1909 C C . PRO A 1 240 ? 1.030 -13.309 20.186 1.00 84.81 240 PRO A C 1
ATOM 1911 O O . PRO A 1 240 ? 0.199 -13.016 21.045 1.00 84.81 240 PRO A O 1
ATOM 1914 N N . LEU A 1 241 ? 1.012 -12.741 18.975 1.00 84.75 241 LEU A N 1
ATOM 1915 C CA . LEU A 1 241 ? -0.060 -11.832 18.561 1.00 84.75 241 LEU A CA 1
ATOM 1916 C C . LEU A 1 241 ? -1.433 -12.524 18.706 1.00 84.75 241 LEU A C 1
ATOM 1918 O O . LEU A 1 241 ? -1.571 -13.661 18.242 1.00 84.75 241 LEU A O 1
ATOM 1922 N N . PRO A 1 242 ? -2.459 -11.842 19.256 1.00 85.50 242 PRO A N 1
ATOM 1923 C CA . PRO A 1 242 ? -3.833 -12.338 19.250 1.00 85.50 242 PRO A CA 1
ATOM 1924 C C . PRO A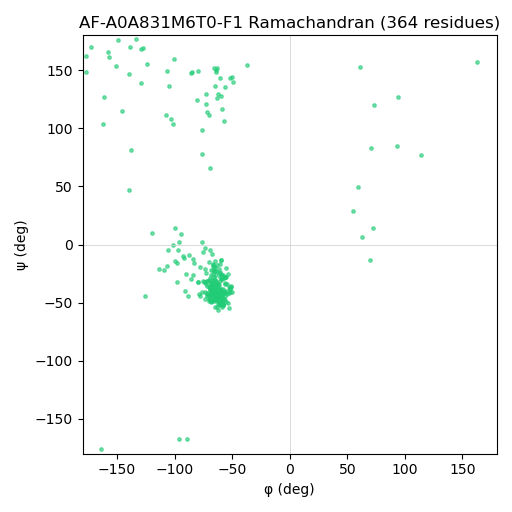 1 242 ? -4.274 -12.721 17.835 1.00 85.50 242 PRO A C 1
ATOM 1926 O O . PRO A 1 242 ? -3.938 -12.019 16.880 1.00 85.50 242 PRO A O 1
ATOM 1929 N N . GLU A 1 243 ? -5.070 -13.783 17.681 1.00 83.94 243 GLU A N 1
ATOM 1930 C CA . GLU A 1 243 ? -5.430 -14.347 16.365 1.00 83.94 243 GLU A CA 1
ATOM 1931 C C . GLU A 1 243 ? -5.970 -13.315 15.362 1.00 83.94 243 GLU A C 1
ATOM 1933 O O . GLU A 1 243 ? -5.642 -13.367 14.177 1.00 83.94 243 GLU A O 1
ATOM 1938 N N . ARG A 1 244 ? -6.737 -12.324 15.839 1.00 82.62 244 ARG A N 1
ATOM 1939 C CA . ARG A 1 244 ? -7.275 -11.223 15.018 1.00 82.62 244 ARG A CA 1
ATOM 1940 C C . ARG A 1 244 ? -6.191 -10.321 14.412 1.00 82.62 244 ARG A C 1
ATOM 1942 O O . ARG A 1 244 ? -6.435 -9.704 13.377 1.00 82.62 244 ARG A O 1
ATOM 1949 N N . LEU A 1 245 ? -5.018 -10.232 15.041 1.00 83.81 245 LEU A N 1
ATOM 1950 C CA . LEU A 1 245 ? -3.869 -9.427 14.610 1.00 83.81 245 LEU A CA 1
ATOM 1951 C C . LEU A 1 245 ? -2.798 -10.246 13.879 1.00 83.81 245 LEU A C 1
ATOM 1953 O O . LEU A 1 245 ? -1.972 -9.653 13.191 1.00 83.81 245 LEU A O 1
ATOM 1957 N N . VAL A 1 246 ? -2.825 -11.580 13.942 1.00 86.19 246 VAL A N 1
ATOM 1958 C CA . VAL A 1 246 ? -1.913 -12.450 13.173 1.00 86.19 246 VAL A CA 1
ATOM 1959 C C . VAL A 1 246 ? -1.887 -12.125 11.659 1.00 86.19 246 VAL A C 1
ATOM 1961 O O . VAL A 1 246 ? -0.786 -12.102 11.105 1.00 86.19 246 VAL A O 1
ATOM 1964 N N . PRO A 1 247 ? -3.006 -11.763 10.984 1.00 86.75 247 PRO A N 1
ATOM 1965 C CA . PRO A 1 247 ? -2.978 -11.296 9.594 1.00 86.75 247 PRO A CA 1
ATOM 1966 C C . PRO A 1 247 ? -2.066 -10.093 9.323 1.00 86.75 247 PRO A C 1
ATOM 1968 O O . PRO A 1 247 ? -1.529 -9.954 8.224 1.00 86.75 247 PRO A O 1
ATOM 1971 N N . THR A 1 248 ? -1.847 -9.231 10.322 1.00 88.12 248 THR A N 1
ATOM 1972 C CA . THR A 1 248 ? -1.023 -8.024 10.162 1.00 88.12 248 THR A CA 1
ATOM 1973 C C . THR A 1 248 ? 0.451 -8.343 9.910 1.00 88.12 248 THR A C 1
ATOM 1975 O O . THR A 1 248 ? 1.147 -7.499 9.360 1.00 88.12 248 THR A O 1
ATOM 1978 N N . LEU A 1 249 ? 0.936 -9.561 10.192 1.00 90.00 249 LEU A N 1
ATOM 1979 C CA . LEU A 1 249 ? 2.314 -9.966 9.874 1.00 90.00 249 LEU A CA 1
ATOM 1980 C C . LEU A 1 249 ? 2.663 -9.803 8.384 1.00 90.00 249 LEU A C 1
ATOM 1982 O O . LEU A 1 249 ? 3.812 -9.517 8.065 1.00 90.00 249 LEU A O 1
ATOM 1986 N N . PHE A 1 250 ? 1.687 -9.889 7.472 1.00 91.44 250 PHE A N 1
ATOM 1987 C CA . PHE A 1 250 ? 1.918 -9.625 6.046 1.00 91.44 250 PHE A CA 1
ATOM 1988 C C . PHE A 1 250 ? 2.260 -8.164 5.745 1.00 91.44 250 PHE A C 1
ATOM 1990 O O . PHE A 1 250 ? 2.922 -7.903 4.744 1.00 91.44 250 PHE A O 1
ATOM 1997 N N . ILE A 1 251 ? 1.897 -7.214 6.616 1.00 92.94 251 ILE A N 1
ATOM 1998 C CA . ILE A 1 251 ? 2.279 -5.801 6.474 1.00 92.94 251 ILE A CA 1
ATOM 1999 C C . ILE A 1 251 ? 3.808 -5.658 6.445 1.00 92.94 251 ILE A C 1
ATOM 2001 O O . ILE A 1 251 ? 4.296 -4.767 5.764 1.00 92.94 251 ILE A O 1
ATOM 2005 N N . LEU A 1 252 ? 4.574 -6.576 7.052 1.00 95.00 252 LEU A N 1
ATOM 2006 C CA . LEU A 1 252 ? 6.044 -6.580 6.991 1.00 95.00 252 LEU A CA 1
ATOM 2007 C C . LEU A 1 252 ? 6.608 -6.693 5.559 1.00 95.00 252 LEU A C 1
ATOM 2009 O O . LEU A 1 252 ? 7.717 -6.226 5.316 1.00 95.00 252 LEU A O 1
ATOM 2013 N N . ILE A 1 253 ? 5.858 -7.264 4.607 1.00 96.81 253 ILE A N 1
ATOM 2014 C CA . ILE A 1 253 ? 6.253 -7.340 3.187 1.00 96.81 253 ILE A CA 1
ATOM 2015 C C . ILE A 1 253 ? 6.151 -5.963 2.509 1.00 96.81 253 ILE A C 1
ATOM 2017 O O . ILE A 1 253 ? 6.938 -5.650 1.615 1.00 96.81 253 ILE A O 1
ATOM 2021 N N . ALA A 1 254 ? 5.179 -5.135 2.907 1.00 95.38 254 ALA A N 1
ATOM 2022 C CA . ALA A 1 254 ? 4.838 -3.919 2.174 1.00 95.38 254 ALA A CA 1
ATOM 2023 C C . ALA A 1 254 ? 5.952 -2.852 2.168 1.00 95.38 254 ALA A C 1
ATOM 2025 O O . ALA A 1 254 ? 6.229 -2.350 1.085 1.00 95.38 254 ALA A O 1
ATOM 2026 N N . PRO A 1 255 ? 6.635 -2.507 3.277 1.00 96.62 255 PRO A N 1
ATOM 2027 C CA . PRO A 1 255 ? 7.685 -1.490 3.265 1.00 96.62 255 PRO A CA 1
ATOM 2028 C C . PRO A 1 255 ? 8.850 -1.766 2.312 1.00 96.62 255 PRO A C 1
ATOM 2030 O O . PRO A 1 255 ? 9.126 -0.886 1.503 1.00 96.62 255 PRO A O 1
ATOM 2033 N N . PRO A 1 256 ? 9.515 -2.942 2.318 1.00 98.12 256 PRO A N 1
ATOM 2034 C CA . PRO A 1 256 ? 10.587 -3.192 1.359 1.00 98.12 256 PRO A CA 1
ATOM 2035 C C . PRO A 1 256 ? 10.054 -3.308 -0.080 1.00 98.12 256 PRO A C 1
ATOM 2037 O O . PRO A 1 256 ? 10.713 -2.845 -1.008 1.00 98.12 256 PRO A O 1
ATOM 2040 N N . ALA A 1 257 ? 8.838 -3.838 -0.289 1.00 98.25 257 ALA A N 1
ATOM 2041 C CA . ALA A 1 257 ? 8.239 -3.937 -1.624 1.00 98.25 257 ALA A CA 1
ATOM 2042 C C . ALA A 1 257 ? 7.872 -2.563 -2.215 1.00 98.25 257 ALA A C 1
ATOM 2044 O O . ALA A 1 257 ? 8.234 -2.256 -3.348 1.00 98.25 257 ALA A O 1
ATOM 2045 N N . VAL A 1 258 ? 7.171 -1.720 -1.453 1.00 97.69 258 VAL A N 1
ATOM 2046 C CA . VAL A 1 258 ? 6.787 -0.361 -1.868 1.00 97.69 258 VAL A CA 1
ATOM 2047 C C . VAL A 1 258 ? 8.006 0.557 -1.884 1.00 97.69 258 VAL A C 1
ATOM 2049 O O . VAL A 1 258 ? 8.128 1.361 -2.797 1.00 97.69 258 VAL A O 1
ATOM 2052 N N . GLY A 1 259 ? 8.946 0.391 -0.952 1.00 98.00 259 GLY A N 1
ATOM 2053 C CA . GLY A 1 259 ? 10.229 1.090 -0.955 1.00 98.00 259 GLY A CA 1
ATOM 2054 C C . GLY A 1 259 ? 11.031 0.820 -2.223 1.00 98.00 259 GLY A C 1
ATOM 2055 O O . GLY A 1 259 ? 11.541 1.760 -2.822 1.00 98.00 259 GLY A O 1
ATOM 2056 N N . PHE A 1 260 ? 11.077 -0.432 -2.693 1.00 98.56 260 PHE A N 1
ATOM 2057 C CA . PHE A 1 260 ? 11.657 -0.759 -3.996 1.00 98.56 260 PHE A CA 1
ATOM 2058 C C . PHE A 1 260 ? 10.943 -0.029 -5.143 1.00 98.56 260 PHE A C 1
ATOM 2060 O O . PHE A 1 260 ? 11.604 0.570 -5.987 1.00 98.56 260 PHE A O 1
ATOM 2067 N N . LEU A 1 261 ? 9.605 -0.036 -5.168 1.00 97.75 261 LEU A N 1
ATOM 2068 C CA . LEU A 1 261 ? 8.834 0.653 -6.210 1.00 97.75 261 LEU A CA 1
ATOM 2069 C C . LEU A 1 261 ? 9.076 2.168 -6.200 1.00 97.75 261 LEU A C 1
ATOM 2071 O O . LEU A 1 261 ? 9.329 2.747 -7.249 1.00 97.75 261 LEU A O 1
ATOM 2075 N N . ALA A 1 262 ? 9.057 2.790 -5.023 1.00 97.69 262 ALA A N 1
ATOM 2076 C CA . ALA A 1 262 ? 9.317 4.211 -4.827 1.00 97.69 262 ALA A CA 1
ATOM 2077 C C . ALA A 1 262 ? 10.744 4.595 -5.237 1.00 97.69 262 ALA A C 1
ATOM 2079 O O . ALA A 1 262 ? 10.930 5.559 -5.973 1.00 97.69 262 ALA A O 1
ATOM 2080 N N . TRP A 1 263 ? 11.742 3.806 -4.833 1.00 97.88 263 TRP A N 1
ATOM 2081 C CA . TRP A 1 263 ? 13.135 4.011 -5.222 1.00 97.88 263 TRP A CA 1
ATOM 2082 C C . TRP A 1 263 ? 13.329 3.925 -6.739 1.00 97.88 263 TRP A C 1
ATOM 2084 O O . TRP A 1 263 ? 13.966 4.790 -7.330 1.00 97.88 263 TRP A O 1
ATOM 2094 N N . VAL A 1 264 ? 12.729 2.924 -7.389 1.00 97.00 264 VAL A N 1
ATOM 2095 C CA . VAL A 1 264 ? 12.798 2.753 -8.850 1.00 97.00 264 VAL A CA 1
ATOM 2096 C C . VAL A 1 264 ? 12.012 3.838 -9.596 1.00 97.00 264 VAL A C 1
ATOM 2098 O O . VAL A 1 264 ? 12.391 4.185 -10.714 1.00 97.00 264 VAL A O 1
ATOM 2101 N N . SER A 1 265 ? 10.953 4.401 -9.002 1.00 95.44 265 SER A N 1
ATOM 2102 C CA . SER A 1 265 ? 10.291 5.607 -9.521 1.00 95.44 265 SER A CA 1
ATOM 2103 C C . SER A 1 265 ? 11.205 6.836 -9.438 1.00 95.44 265 SER A C 1
ATOM 2105 O O . SER A 1 265 ? 11.285 7.579 -10.410 1.00 95.44 265 SER A O 1
ATOM 2107 N N . ILE A 1 266 ? 11.924 7.036 -8.324 1.00 96.31 266 ILE A N 1
ATOM 2108 C CA . ILE A 1 266 ? 12.843 8.174 -8.126 1.00 96.31 266 ILE A CA 1
ATOM 2109 C C . ILE A 1 266 ? 14.085 8.066 -9.025 1.00 96.31 266 ILE A C 1
ATOM 2111 O O . ILE A 1 266 ? 14.444 9.029 -9.695 1.00 96.31 266 ILE A O 1
ATOM 2115 N N . MET A 1 267 ? 14.733 6.898 -9.067 1.00 95.94 267 MET A N 1
ATOM 2116 C CA . MET A 1 267 ? 15.977 6.681 -9.821 1.00 95.94 267 MET A CA 1
ATOM 2117 C C . MET A 1 267 ? 15.760 6.363 -11.306 1.00 95.94 267 MET A C 1
ATOM 2119 O O . MET A 1 267 ? 16.720 6.291 -12.070 1.00 95.94 267 MET A O 1
ATOM 2123 N N . GLY A 1 268 ? 14.526 6.065 -11.721 1.00 94.12 268 GLY A N 1
ATOM 2124 C CA . GLY A 1 268 ? 14.186 5.609 -13.075 1.00 94.12 268 GLY A CA 1
ATOM 2125 C C . GLY A 1 268 ? 14.676 4.196 -13.440 1.00 94.12 268 GLY A C 1
ATOM 2126 O O . GLY A 1 268 ? 14.202 3.624 -14.422 1.00 94.12 268 GLY A O 1
ATOM 2127 N N . THR A 1 269 ? 15.580 3.598 -12.656 1.00 95.12 269 THR A N 1
ATOM 2128 C CA . THR A 1 269 ? 16.217 2.295 -12.913 1.00 95.12 269 THR A CA 1
ATOM 2129 C C . THR A 1 269 ? 16.343 1.442 -11.643 1.00 95.12 269 THR A C 1
ATOM 2131 O O . THR A 1 269 ? 16.091 1.912 -10.534 1.00 95.12 269 THR A O 1
ATOM 2134 N N . VAL A 1 270 ? 16.721 0.168 -11.796 1.00 97.12 270 VAL A N 1
ATOM 213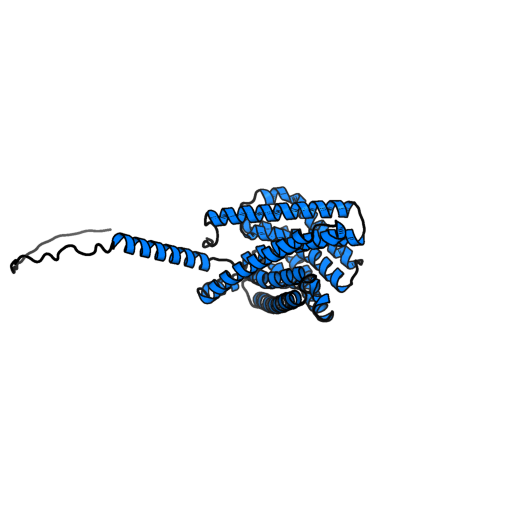5 C CA . VAL A 1 270 ? 16.983 -0.765 -10.686 1.00 97.12 270 VAL A CA 1
ATOM 2136 C C . VAL A 1 270 ? 18.491 -0.903 -10.458 1.00 97.12 270 VAL A C 1
ATOM 2138 O O . VAL A 1 270 ? 19.196 -1.618 -11.178 1.00 97.12 270 VAL A O 1
ATOM 2141 N N . ASP A 1 271 ? 18.968 -0.255 -9.402 1.00 96.88 271 ASP A N 1
ATOM 2142 C CA . ASP A 1 271 ? 20.350 -0.292 -8.929 1.00 96.88 271 ASP A CA 1
ATOM 2143 C C . ASP A 1 271 ? 20.558 -1.323 -7.792 1.00 96.88 271 ASP A C 1
ATOM 2145 O O . ASP A 1 271 ? 19.717 -2.189 -7.527 1.00 96.88 271 ASP A O 1
ATOM 2149 N N . ASN A 1 272 ? 21.706 -1.249 -7.111 1.00 97.50 272 ASN A N 1
ATOM 2150 C CA . ASN A 1 272 ? 22.042 -2.148 -6.005 1.00 97.50 272 ASN A CA 1
ATOM 2151 C C . ASN A 1 272 ? 21.152 -1.946 -4.769 1.00 97.50 272 ASN A C 1
ATOM 2153 O O . ASN A 1 272 ? 20.799 -2.929 -4.117 1.00 97.50 272 ASN A O 1
ATOM 2157 N N . PHE A 1 273 ? 20.744 -0.713 -4.458 1.00 97.88 273 PHE A N 1
ATOM 2158 C CA . PHE A 1 273 ? 19.875 -0.451 -3.312 1.00 97.88 273 PHE A CA 1
ATOM 2159 C C . PHE A 1 273 ? 18.443 -0.941 -3.571 1.00 97.88 273 PHE A C 1
ATOM 2161 O O . PHE A 1 273 ? 17.863 -1.636 -2.734 1.00 97.88 273 PHE A O 1
ATOM 2168 N N . GLY A 1 274 ? 17.919 -0.717 -4.780 1.00 97.81 274 GLY A N 1
ATOM 2169 C CA . GLY A 1 274 ? 16.657 -1.303 -5.227 1.00 97.81 274 GLY A CA 1
ATOM 2170 C C . GLY A 1 274 ? 16.665 -2.835 -5.138 1.00 97.81 274 GLY A C 1
ATOM 2171 O O . GLY A 1 274 ? 15.711 -3.431 -4.639 1.00 97.81 274 GLY A O 1
ATOM 2172 N N . ARG A 1 275 ? 17.767 -3.493 -5.529 1.00 98.06 275 ARG A N 1
ATOM 2173 C CA . ARG A 1 275 ? 17.921 -4.953 -5.375 1.00 98.06 275 ARG A CA 1
ATOM 2174 C C . ARG A 1 275 ? 17.823 -5.402 -3.915 1.00 98.06 275 ARG A C 1
ATOM 2176 O O . ARG A 1 275 ? 17.141 -6.390 -3.654 1.00 98.06 275 ARG A O 1
ATOM 2183 N N . ILE A 1 276 ? 18.452 -4.692 -2.975 1.00 98.38 276 ILE A N 1
ATOM 2184 C CA . ILE A 1 276 ? 18.371 -5.007 -1.536 1.00 98.38 276 ILE A CA 1
ATOM 2185 C C . ILE A 1 276 ? 16.916 -4.932 -1.052 1.00 98.38 276 ILE A C 1
ATOM 2187 O O . ILE A 1 276 ? 16.420 -5.893 -0.462 1.00 98.38 276 ILE A O 1
ATOM 2191 N N . LEU A 1 277 ? 16.208 -3.840 -1.360 1.00 98.44 277 LEU A N 1
ATOM 2192 C CA . LEU A 1 277 ? 14.798 -3.672 -0.992 1.00 98.44 277 LEU A CA 1
ATOM 2193 C C . LEU A 1 277 ? 13.916 -4.783 -1.586 1.00 98.44 277 LEU A C 1
ATOM 2195 O O . LEU A 1 277 ? 13.147 -5.417 -0.861 1.00 98.44 277 LEU A O 1
ATOM 2199 N N . TYR A 1 278 ? 14.082 -5.091 -2.876 1.00 98.50 278 TYR A N 1
ATOM 2200 C CA . TYR A 1 278 ? 13.345 -6.172 -3.530 1.00 98.50 278 TYR A CA 1
ATOM 2201 C C . TYR A 1 278 ? 13.598 -7.539 -2.876 1.00 98.50 278 TYR A C 1
ATOM 2203 O O . TYR A 1 278 ? 12.648 -8.253 -2.548 1.00 98.50 278 TYR A O 1
ATOM 2211 N N . TYR A 1 279 ? 14.861 -7.922 -2.664 1.00 98.25 279 TYR A N 1
ATOM 2212 C CA . TYR A 1 279 ? 15.185 -9.248 -2.136 1.00 98.25 279 TYR A CA 1
ATOM 2213 C C . TYR A 1 279 ? 14.794 -9.419 -0.664 1.00 98.25 279 TYR A C 1
ATOM 2215 O O . TYR A 1 279 ? 14.374 -10.514 -0.292 1.00 98.25 279 TYR A O 1
ATOM 2223 N N . ILE A 1 280 ? 14.816 -8.356 0.150 1.00 98.06 280 ILE A N 1
ATOM 2224 C CA . ILE A 1 280 ? 14.245 -8.386 1.508 1.00 98.06 280 ILE A CA 1
ATOM 2225 C C . ILE A 1 280 ? 12.727 -8.619 1.447 1.00 98.06 280 ILE A C 1
ATOM 2227 O O . ILE A 1 280 ? 12.211 -9.479 2.163 1.00 98.06 280 ILE A O 1
ATOM 2231 N N . ALA A 1 281 ? 12.003 -7.923 0.562 1.00 98.19 281 ALA A N 1
ATOM 2232 C CA . ALA A 1 281 ? 10.563 -8.131 0.388 1.00 98.19 281 ALA A CA 1
ATOM 2233 C C . ALA A 1 281 ? 10.229 -9.559 -0.075 1.00 98.19 281 ALA A C 1
ATOM 2235 O O . ALA A 1 281 ? 9.299 -10.193 0.434 1.00 98.19 281 ALA A O 1
ATOM 2236 N N . PHE A 1 282 ? 11.014 -10.085 -1.017 1.00 98.06 282 PHE A N 1
ATOM 2237 C CA . PHE A 1 282 ? 10.877 -11.442 -1.532 1.00 98.06 282 PHE A CA 1
ATOM 2238 C C . PHE A 1 282 ? 11.160 -12.490 -0.444 1.00 98.06 282 PHE A C 1
ATOM 2240 O O . PHE A 1 282 ? 10.363 -13.408 -0.258 1.00 98.06 282 PHE A O 1
ATOM 2247 N N . PHE A 1 283 ? 12.225 -12.312 0.346 1.00 97.81 283 PHE A N 1
ATOM 2248 C CA . PHE A 1 283 ? 12.546 -13.171 1.488 1.00 97.81 283 PHE A CA 1
ATOM 2249 C C . PHE A 1 283 ? 11.430 -13.183 2.544 1.00 97.81 283 PHE A C 1
ATOM 2251 O O . PHE A 1 283 ? 10.983 -14.258 2.941 1.00 97.81 283 PHE A O 1
ATOM 2258 N N . LEU A 1 284 ? 10.921 -12.015 2.956 1.00 96.88 284 LEU A N 1
ATOM 2259 C CA . LEU A 1 284 ? 9.809 -11.926 3.914 1.00 96.88 284 LEU A CA 1
ATOM 2260 C C . LEU A 1 284 ? 8.529 -12.581 3.374 1.00 96.88 284 LEU A C 1
ATOM 2262 O O . LEU A 1 284 ? 7.786 -13.208 4.130 1.00 96.88 284 LEU A O 1
ATOM 2266 N N . THR A 1 285 ? 8.298 -12.494 2.062 1.00 96.88 285 THR A N 1
ATOM 2267 C CA . THR A 1 285 ? 7.186 -13.183 1.394 1.00 96.88 285 THR A CA 1
ATOM 2268 C C . THR A 1 285 ? 7.355 -14.700 1.471 1.00 96.88 285 THR A C 1
ATOM 2270 O O . THR A 1 285 ? 6.430 -15.386 1.902 1.00 96.88 285 THR A O 1
ATOM 2273 N N . LEU A 1 286 ? 8.535 -15.237 1.139 1.00 95.94 286 LEU A N 1
ATOM 2274 C CA . LEU A 1 286 ? 8.826 -16.671 1.277 1.00 95.94 286 LEU A CA 1
ATOM 2275 C C . LEU A 1 286 ? 8.683 -17.148 2.729 1.00 95.94 286 LEU A C 1
ATOM 2277 O O . LEU A 1 286 ? 8.027 -18.160 2.977 1.00 95.94 286 LEU A O 1
ATOM 2281 N N . LEU A 1 287 ? 9.225 -16.394 3.690 1.00 94.56 287 LEU A N 1
ATOM 2282 C CA . LEU A 1 287 ? 9.140 -16.690 5.121 1.00 94.56 287 LEU A CA 1
ATOM 2283 C C . LEU A 1 287 ? 7.681 -16.829 5.579 1.00 94.56 287 LEU A C 1
ATOM 2285 O O . LEU A 1 287 ? 7.327 -17.813 6.230 1.00 94.56 287 LEU A O 1
ATOM 2289 N N . LEU A 1 288 ? 6.809 -15.892 5.199 1.00 92.38 288 LEU A N 1
ATOM 2290 C CA . LEU A 1 288 ? 5.388 -15.937 5.555 1.00 92.38 288 LEU A CA 1
ATOM 2291 C C . LEU A 1 288 ? 4.616 -17.022 4.787 1.00 92.38 288 LEU A C 1
ATOM 2293 O O . LEU A 1 288 ? 3.707 -17.632 5.356 1.00 92.38 288 LEU A O 1
ATOM 2297 N N . LEU A 1 289 ? 5.009 -17.342 3.549 1.00 90.94 289 LEU A N 1
ATOM 2298 C CA . LEU A 1 289 ? 4.446 -18.468 2.797 1.00 90.94 289 LEU A CA 1
ATOM 2299 C C . LEU A 1 289 ? 4.724 -19.821 3.473 1.00 90.94 289 LEU A C 1
ATOM 2301 O O . LEU A 1 289 ? 3.839 -20.677 3.460 1.00 90.94 289 LEU A O 1
ATOM 2305 N N . THR A 1 290 ? 5.863 -20.010 4.158 1.00 90.19 290 THR A N 1
ATOM 2306 C CA . THR A 1 290 ? 6.086 -21.239 4.958 1.00 90.19 290 THR A CA 1
ATOM 2307 C C . THR A 1 290 ? 5.023 -21.429 6.050 1.00 90.19 290 THR A C 1
ATOM 2309 O O . THR A 1 290 ? 4.643 -22.557 6.369 1.00 90.19 290 THR A O 1
ATOM 2312 N N . GLN A 1 291 ? 4.465 -20.330 6.572 1.00 87.00 291 GLN A N 1
ATOM 2313 C CA . GLN A 1 291 ? 3.422 -20.336 7.598 1.00 87.00 291 GLN A CA 1
ATOM 2314 C C . GLN A 1 291 ? 1.991 -20.260 7.027 1.00 87.00 291 GLN A C 1
ATOM 2316 O O . GLN A 1 291 ? 1.038 -20.172 7.803 1.00 87.00 291 GLN A O 1
ATOM 2321 N N . VAL A 1 292 ? 1.781 -20.377 5.704 1.00 82.81 292 VAL A N 1
ATOM 2322 C CA . VAL A 1 292 ? 0.447 -20.271 5.061 1.00 82.81 292 VAL A CA 1
ATOM 2323 C C . VAL A 1 292 ? -0.620 -21.174 5.700 1.00 82.81 292 VAL A C 1
ATOM 2325 O O . VAL A 1 292 ? -1.766 -20.762 5.876 1.00 82.81 292 VAL A O 1
ATOM 2328 N N . ARG A 1 293 ? -0.237 -22.379 6.149 1.00 83.12 293 ARG A N 1
ATOM 2329 C CA . ARG A 1 293 ? -1.133 -23.330 6.836 1.00 83.12 293 ARG A CA 1
ATOM 2330 C C . ARG A 1 293 ? -1.650 -22.812 8.184 1.00 83.12 293 ARG A C 1
ATOM 2332 O O . ARG A 1 293 ? -2.762 -23.162 8.567 1.00 83.12 293 ARG A O 1
ATOM 2339 N N . ARG A 1 294 ? -0.868 -21.992 8.897 1.00 83.38 294 ARG A N 1
ATOM 2340 C CA . ARG A 1 294 ? -1.271 -21.339 10.155 1.00 83.38 294 ARG A CA 1
ATOM 2341 C C . ARG A 1 294 ? -2.322 -20.268 9.874 1.00 83.38 294 ARG A C 1
ATOM 2343 O O . ARG A 1 294 ? -3.374 -20.273 10.501 1.00 83.38 294 ARG A O 1
ATOM 2350 N N . PHE A 1 295 ? -2.067 -19.412 8.884 1.00 80.19 295 PHE A N 1
ATOM 2351 C CA . PHE A 1 295 ? -2.980 -18.338 8.483 1.00 80.19 295 PHE A CA 1
ATOM 2352 C C . PHE A 1 295 ? -4.316 -18.870 7.935 1.00 80.19 295 PHE A C 1
ATOM 2354 O O . PHE A 1 295 ? -5.372 -18.345 8.277 1.00 80.19 295 PHE A O 1
ATOM 2361 N N . ALA A 1 296 ? -4.291 -19.952 7.149 1.00 76.44 296 ALA A N 1
ATOM 2362 C CA . ALA A 1 296 ? -5.487 -20.549 6.549 1.00 76.44 296 ALA A CA 1
ATOM 2363 C C . ALA A 1 296 ? -6.484 -21.154 7.563 1.00 76.44 296 ALA A C 1
ATOM 2365 O O . ALA A 1 296 ? -7.662 -21.293 7.236 1.00 76.44 296 ALA A O 1
ATOM 2366 N N . ARG A 1 297 ? -6.027 -21.508 8.775 1.00 81.31 297 ARG A N 1
ATOM 2367 C CA . ARG A 1 297 ? -6.862 -22.065 9.859 1.00 81.31 297 ARG A CA 1
ATOM 2368 C C . ARG A 1 297 ? -7.592 -21.006 10.688 1.00 81.31 297 ARG A C 1
ATOM 2370 O O . ARG A 1 297 ? -8.509 -21.362 11.422 1.00 81.31 297 ARG A O 1
ATOM 2377 N N . LEU A 1 298 ? -7.185 -19.739 10.604 1.00 79.94 298 LEU A N 1
ATOM 2378 C CA . LEU A 1 298 ? -7.780 -18.666 11.399 1.00 79.94 298 LEU A CA 1
ATOM 2379 C C . LEU A 1 298 ? -9.253 -18.457 11.018 1.00 79.94 298 LEU A C 1
ATOM 2381 O O . LEU A 1 298 ? -9.653 -18.631 9.860 1.00 79.94 298 LEU A O 1
ATOM 2385 N N . GLN A 1 299 ? -10.063 -18.013 11.979 1.00 82.56 299 GLN A N 1
ATOM 2386 C CA . GLN A 1 299 ? -11.393 -17.504 11.657 1.00 82.56 299 GLN A CA 1
ATOM 2387 C C . GLN A 1 299 ? -11.289 -16.218 10.823 1.00 82.56 299 GLN A C 1
ATOM 2389 O O . GLN A 1 299 ? -10.299 -15.483 10.881 1.00 82.56 299 GLN A O 1
ATOM 2394 N N . PHE A 1 300 ? -12.304 -15.966 9.994 1.00 81.31 300 PHE A N 1
ATOM 2395 C CA . PHE A 1 300 ? -12.341 -14.768 9.162 1.00 81.31 300 PHE A CA 1
ATOM 2396 C C . PHE A 1 300 ? -12.635 -13.534 10.018 1.00 81.31 300 PHE A C 1
ATOM 2398 O O . PHE A 1 300 ? -13.694 -13.437 10.632 1.00 81.31 300 PHE A O 1
ATOM 2405 N N . PHE A 1 301 ? -11.718 -12.572 9.987 1.00 80.88 301 PHE A N 1
ATOM 2406 C CA . PHE A 1 301 ? -11.868 -11.254 10.596 1.00 80.88 301 PHE A CA 1
ATOM 2407 C C . PHE A 1 301 ? -11.662 -10.184 9.522 1.00 80.88 301 PHE A C 1
ATOM 2409 O O . PHE A 1 301 ? -10.946 -10.418 8.549 1.00 80.88 301 PHE A O 1
ATOM 2416 N N . LEU A 1 302 ? -12.218 -8.982 9.707 1.00 78.44 302 LEU A N 1
ATOM 2417 C CA . LEU A 1 302 ? -12.036 -7.878 8.750 1.00 78.44 302 LEU A CA 1
ATOM 2418 C C . LEU A 1 302 ? -10.548 -7.514 8.548 1.00 78.44 302 LEU A C 1
ATOM 2420 O O . LEU A 1 302 ? -10.148 -7.121 7.454 1.00 78.44 302 LEU A O 1
ATOM 2424 N N . SER A 1 303 ? -9.711 -7.745 9.567 1.00 80.00 303 SER A N 1
ATOM 2425 C CA . SER A 1 303 ? -8.249 -7.607 9.511 1.00 80.00 303 SER A CA 1
ATOM 2426 C C . SER A 1 303 ? -7.560 -8.497 8.468 1.00 80.00 303 SER A C 1
ATOM 2428 O O . SER A 1 303 ? -6.406 -8.242 8.140 1.00 80.00 303 SER A O 1
ATOM 2430 N N . TRP A 1 304 ? -8.239 -9.492 7.885 1.00 86.44 304 TRP A N 1
ATOM 2431 C CA . TRP A 1 304 ? -7.720 -10.268 6.752 1.00 86.44 304 TRP A CA 1
ATOM 2432 C C . TRP A 1 304 ? -7.449 -9.409 5.505 1.00 86.44 304 TRP A C 1
ATOM 2434 O O . TRP A 1 304 ? -6.619 -9.782 4.680 1.00 86.44 304 TRP A O 1
ATOM 2444 N N . TRP A 1 305 ? -8.067 -8.232 5.375 1.00 89.94 305 TRP A N 1
ATOM 2445 C CA . TRP A 1 305 ? -7.692 -7.264 4.335 1.00 89.94 305 TRP A CA 1
ATOM 2446 C C . TRP A 1 305 ? -6.286 -6.660 4.537 1.00 89.94 305 TRP A C 1
ATOM 2448 O O . TRP A 1 305 ? -5.744 -6.051 3.621 1.00 89.94 305 TRP A O 1
ATOM 2458 N N . ALA A 1 306 ? -5.619 -6.909 5.671 1.00 86.56 306 ALA A N 1
ATOM 2459 C CA . ALA A 1 306 ? -4.183 -6.651 5.809 1.00 86.56 306 ALA A CA 1
ATOM 2460 C C . ALA A 1 306 ? -3.320 -7.539 4.886 1.00 86.56 306 ALA A C 1
ATOM 2462 O O . ALA A 1 306 ? -2.183 -7.176 4.603 1.00 86.56 306 ALA A O 1
ATOM 2463 N N . TYR A 1 307 ? -3.841 -8.667 4.380 1.00 91.06 307 TYR A N 1
ATOM 2464 C CA . TYR A 1 307 ? -3.126 -9.520 3.424 1.00 91.06 307 TYR A CA 1
ATOM 2465 C C . TYR A 1 307 ? -3.049 -8.917 2.013 1.00 91.06 307 TYR A C 1
ATOM 2467 O O . TYR A 1 307 ? -2.084 -9.168 1.292 1.00 91.06 307 TYR A O 1
ATOM 2475 N N . SER A 1 308 ? -4.057 -8.147 1.585 1.00 94.06 308 SER A N 1
ATOM 2476 C CA . SER A 1 308 ? -4.232 -7.811 0.166 1.00 94.06 308 SER A CA 1
ATOM 2477 C C . SER A 1 308 ? -3.228 -6.795 -0.365 1.00 94.06 308 SER A C 1
ATOM 2479 O O . SER A 1 308 ? -2.654 -7.010 -1.429 1.00 94.06 308 SER A O 1
ATOM 2481 N N . PHE A 1 309 ? -3.000 -5.692 0.354 1.00 94.94 309 PHE A N 1
ATOM 2482 C CA . PHE A 1 309 ? -2.079 -4.657 -0.123 1.00 94.94 309 PHE A CA 1
ATOM 2483 C C . PHE A 1 309 ? -0.610 -5.128 -0.154 1.00 94.94 309 PHE A C 1
ATOM 2485 O O . PHE A 1 309 ? 0.034 -4.926 -1.181 1.00 94.94 309 PHE A O 1
ATOM 2492 N N . PRO A 1 310 ? -0.072 -5.823 0.869 1.00 95.94 310 PRO A N 1
ATOM 2493 C CA . PRO A 1 310 ? 1.291 -6.349 0.804 1.00 95.94 310 PRO A CA 1
ATOM 2494 C C . PRO A 1 310 ? 1.478 -7.406 -0.292 1.00 95.94 310 PRO A C 1
ATOM 2496 O O . PRO A 1 310 ? 2.499 -7.388 -0.978 1.00 95.94 310 PRO A O 1
ATOM 2499 N N . ALA A 1 311 ? 0.479 -8.270 -0.523 1.00 97.31 311 ALA A N 1
ATOM 2500 C CA . ALA A 1 311 ? 0.489 -9.213 -1.643 1.00 97.31 311 ALA A CA 1
ATOM 2501 C C . ALA A 1 311 ? 0.498 -8.492 -3.006 1.00 97.31 311 ALA A C 1
ATOM 2503 O O . ALA A 1 311 ? 1.219 -8.898 -3.919 1.00 97.31 311 ALA A O 1
ATOM 2504 N N . ALA A 1 312 ? -0.247 -7.390 -3.145 1.00 97.81 312 ALA A N 1
ATOM 2505 C CA . ALA A 1 312 ? -0.199 -6.556 -4.342 1.00 97.81 312 ALA A CA 1
ATOM 2506 C C . ALA A 1 312 ? 1.166 -5.875 -4.516 1.00 97.81 312 ALA A C 1
ATOM 2508 O O . ALA A 1 312 ? 1.727 -5.912 -5.609 1.00 97.81 312 ALA A O 1
ATOM 2509 N N . ALA A 1 313 ? 1.732 -5.320 -3.441 1.00 97.94 313 ALA A N 1
ATOM 2510 C CA . ALA A 1 313 ? 3.030 -4.657 -3.465 1.00 97.94 313 ALA A CA 1
ATOM 2511 C C . ALA A 1 313 ? 4.153 -5.601 -3.923 1.00 97.94 313 ALA A C 1
ATOM 2513 O O . ALA A 1 313 ? 4.889 -5.244 -4.842 1.00 97.94 313 ALA A O 1
ATOM 2514 N N . ILE A 1 314 ? 4.253 -6.821 -3.368 1.00 98.38 314 ILE A N 1
ATOM 2515 C CA . ILE A 1 314 ? 5.255 -7.794 -3.840 1.00 98.38 314 ILE A CA 1
ATOM 2516 C C . ILE A 1 314 ? 4.974 -8.261 -5.273 1.00 98.38 314 ILE A C 1
ATOM 2518 O O . ILE A 1 314 ? 5.912 -8.402 -6.047 1.00 98.38 314 ILE A O 1
ATOM 2522 N N . THR A 1 315 ? 3.707 -8.410 -5.681 1.00 98.25 315 THR A N 1
ATOM 2523 C CA . THR A 1 315 ? 3.363 -8.746 -7.078 1.00 98.25 315 THR A CA 1
ATOM 2524 C C . THR A 1 315 ? 3.886 -7.683 -8.050 1.00 98.25 315 THR A C 1
ATOM 2526 O O . THR A 1 315 ? 4.558 -8.014 -9.026 1.00 98.25 315 THR A O 1
ATOM 2529 N N . ILE A 1 316 ? 3.628 -6.399 -7.773 1.00 97.75 316 ILE A N 1
ATOM 2530 C CA . ILE A 1 316 ? 4.089 -5.275 -8.605 1.00 97.75 316 ILE A CA 1
ATOM 2531 C C . ILE A 1 316 ? 5.623 -5.175 -8.570 1.00 97.75 316 ILE A C 1
ATOM 2533 O O . ILE A 1 316 ? 6.248 -5.001 -9.615 1.00 97.75 316 ILE A O 1
ATOM 2537 N N . ALA A 1 317 ? 6.245 -5.353 -7.400 1.00 98.25 317 ALA A N 1
ATOM 2538 C CA . ALA A 1 317 ? 7.699 -5.374 -7.251 1.00 98.25 317 ALA A CA 1
ATOM 2539 C C . ALA A 1 317 ? 8.348 -6.505 -8.071 1.00 98.25 317 ALA A C 1
ATOM 2541 O O . ALA A 1 317 ? 9.308 -6.264 -8.800 1.00 98.25 317 ALA A O 1
ATOM 2542 N N . THR A 1 318 ? 7.799 -7.722 -8.035 1.00 98.19 318 THR A N 1
ATOM 2543 C CA . THR A 1 318 ? 8.300 -8.859 -8.824 1.00 98.19 318 THR A CA 1
ATOM 2544 C C . THR A 1 318 ? 8.092 -8.647 -10.324 1.00 98.19 318 THR A C 1
ATOM 2546 O O . THR A 1 318 ? 9.009 -8.931 -11.091 1.00 98.19 318 THR A O 1
ATOM 2549 N N . LEU A 1 319 ? 6.963 -8.070 -10.757 1.00 97.00 319 LEU A N 1
ATOM 2550 C CA . LEU A 1 319 ? 6.752 -7.659 -12.154 1.00 97.00 319 LEU A CA 1
ATOM 2551 C C . LEU A 1 319 ? 7.799 -6.624 -12.607 1.00 97.00 319 LEU A C 1
ATOM 2553 O O . LEU A 1 319 ? 8.402 -6.780 -13.668 1.00 97.00 319 LEU A O 1
ATOM 2557 N N . ARG A 1 320 ? 8.066 -5.596 -11.792 1.00 96.62 320 ARG A N 1
ATOM 2558 C CA . ARG A 1 320 ? 9.050 -4.542 -12.095 1.00 96.62 320 ARG A CA 1
ATOM 2559 C C . ARG A 1 320 ? 10.488 -5.077 -12.113 1.00 96.62 320 ARG A C 1
ATOM 2561 O O . ARG A 1 320 ? 11.258 -4.714 -12.998 1.00 96.62 320 ARG A O 1
ATOM 2568 N N . MET A 1 321 ? 10.836 -5.980 -11.195 1.00 97.31 321 MET A N 1
ATOM 2569 C CA . MET A 1 321 ? 12.144 -6.642 -11.158 1.00 97.31 321 MET A CA 1
ATOM 2570 C C . MET A 1 321 ? 12.326 -7.633 -12.321 1.00 97.31 321 MET A C 1
ATOM 2572 O O . MET A 1 321 ? 13.414 -7.721 -12.893 1.00 97.31 321 MET A O 1
ATOM 2576 N N . TYR A 1 322 ? 11.266 -8.338 -12.732 1.00 96.44 322 TYR A N 1
ATOM 2577 C CA . TYR A 1 322 ? 11.273 -9.145 -13.954 1.00 96.44 322 TYR A CA 1
ATOM 2578 C C . TYR A 1 322 ? 11.497 -8.271 -15.197 1.00 96.44 322 TYR A C 1
ATOM 2580 O O . TYR A 1 322 ? 12.377 -8.588 -15.991 1.00 96.44 322 TYR A O 1
ATOM 2588 N N . ASN A 1 323 ? 10.801 -7.132 -15.323 1.00 94.69 323 ASN A N 1
ATOM 2589 C CA . ASN A 1 323 ? 10.988 -6.189 -16.436 1.00 94.69 323 ASN A CA 1
ATOM 2590 C C . ASN A 1 323 ? 12.441 -5.701 -16.582 1.00 94.69 323 ASN A C 1
ATOM 2592 O O . ASN A 1 323 ? 12.894 -5.447 -17.691 1.00 94.69 323 ASN A O 1
ATOM 2596 N N . HIS A 1 324 ? 13.164 -5.560 -15.468 1.00 94.38 324 HIS A N 1
ATOM 2597 C CA . HIS A 1 324 ? 14.573 -5.151 -15.460 1.00 94.38 324 HIS A CA 1
ATOM 2598 C C . HIS A 1 324 ? 15.555 -6.284 -15.792 1.00 94.38 324 HIS A C 1
ATOM 2600 O O . HIS A 1 324 ? 16.621 -6.039 -16.346 1.00 94.38 324 HIS A O 1
ATOM 2606 N N . THR A 1 325 ? 15.238 -7.524 -15.414 1.00 94.69 325 THR A N 1
ATOM 2607 C CA . THR A 1 325 ? 16.205 -8.641 -15.441 1.00 94.69 325 THR A CA 1
ATOM 2608 C C . THR A 1 325 ? 15.947 -9.692 -16.514 1.00 94.69 325 THR A C 1
ATOM 2610 O O . THR A 1 325 ? 16.853 -10.461 -16.820 1.00 94.69 325 THR A O 1
ATOM 2613 N N . GLY A 1 326 ? 14.715 -9.809 -17.019 1.00 92.69 326 GLY A N 1
ATOM 2614 C CA . GLY A 1 326 ? 14.288 -10.892 -17.911 1.00 92.69 326 GLY A CA 1
ATOM 2615 C C . GLY A 1 326 ? 14.351 -12.302 -17.300 1.00 92.69 326 GLY A C 1
ATOM 2616 O O . GLY A 1 326 ? 14.142 -13.283 -18.009 1.00 92.69 326 GLY A O 1
ATOM 2617 N N . HIS A 1 327 ? 14.650 -12.447 -16.003 1.00 93.62 327 HIS A N 1
ATOM 2618 C CA . HIS A 1 327 ? 15.016 -13.744 -15.431 1.00 93.62 327 HIS A CA 1
ATOM 2619 C C . HIS A 1 327 ? 13.805 -14.699 -15.304 1.00 93.62 327 HIS A C 1
ATOM 2621 O O . HIS A 1 327 ? 12.797 -14.325 -14.693 1.00 93.62 327 HIS A O 1
ATOM 2627 N N . PRO A 1 328 ? 13.883 -15.959 -15.784 1.00 93.50 328 PRO A N 1
ATOM 2628 C CA . PRO A 1 328 ? 12.721 -16.852 -15.884 1.00 93.50 328 PRO A CA 1
ATOM 2629 C C . PRO A 1 328 ? 12.108 -17.236 -14.528 1.00 93.50 328 PRO A C 1
ATOM 2631 O O . PRO A 1 328 ? 10.893 -17.392 -14.421 1.00 93.50 328 PRO A O 1
ATOM 2634 N N . VAL A 1 329 ? 12.909 -17.314 -13.458 1.00 94.88 329 VAL A N 1
ATOM 2635 C CA . VAL A 1 329 ? 12.382 -17.546 -12.096 1.00 94.88 329 VAL A CA 1
ATOM 2636 C C . VAL A 1 329 ? 11.504 -16.377 -11.634 1.00 94.88 329 VAL A C 1
ATOM 2638 O O . VAL A 1 329 ? 10.487 -16.593 -10.978 1.00 94.88 329 VAL A O 1
ATOM 2641 N N . LEU A 1 330 ? 11.848 -15.140 -12.012 1.00 95.38 330 LEU A N 1
ATOM 2642 C CA . LEU A 1 330 ? 11.048 -13.959 -11.678 1.00 95.38 330 LEU A CA 1
ATOM 2643 C C . LEU A 1 330 ? 9.789 -13.861 -12.542 1.00 95.38 330 LEU A C 1
ATOM 2645 O O . LEU A 1 330 ? 8.755 -13.439 -12.035 1.00 95.38 330 LEU A O 1
ATOM 2649 N N . HIS A 1 331 ? 9.834 -14.336 -13.791 1.00 94.69 331 HIS A N 1
ATOM 2650 C CA . HIS A 1 331 ? 8.634 -14.523 -14.609 1.00 94.69 331 HIS A CA 1
ATOM 2651 C C . HIS A 1 331 ? 7.635 -15.485 -13.943 1.00 94.69 331 HIS A C 1
ATOM 2653 O O . HIS A 1 331 ? 6.462 -15.152 -13.773 1.00 94.69 331 HIS A O 1
ATOM 2659 N N . ALA A 1 332 ? 8.109 -16.658 -13.508 1.00 95.81 332 ALA A N 1
ATOM 2660 C CA . ALA A 1 332 ? 7.281 -17.647 -12.821 1.00 95.81 332 ALA A CA 1
ATOM 2661 C C . ALA A 1 332 ? 6.732 -17.116 -11.483 1.00 95.81 332 ALA A C 1
ATOM 2663 O O . ALA A 1 332 ? 5.546 -17.279 -11.193 1.00 95.81 332 ALA A O 1
ATOM 2664 N N . ALA A 1 333 ? 7.563 -16.424 -10.694 1.00 96.25 333 ALA A N 1
ATOM 2665 C CA . ALA A 1 333 ? 7.141 -15.793 -9.445 1.00 96.25 333 ALA A CA 1
ATOM 2666 C C . ALA A 1 333 ? 6.101 -14.679 -9.669 1.00 96.25 333 ALA A C 1
ATOM 2668 O O . ALA A 1 333 ? 5.127 -14.606 -8.923 1.00 96.25 333 ALA A O 1
ATOM 2669 N N . ALA A 1 334 ? 6.254 -13.855 -10.712 1.00 95.81 334 ALA A N 1
ATOM 2670 C CA . ALA A 1 334 ? 5.292 -12.809 -11.058 1.00 95.81 334 ALA A CA 1
ATOM 2671 C C . ALA A 1 334 ? 3.906 -13.394 -11.371 1.00 95.81 334 ALA A C 1
ATOM 2673 O O . ALA A 1 334 ? 2.904 -12.910 -10.843 1.00 95.81 334 ALA A O 1
ATOM 2674 N N . TRP A 1 335 ? 3.844 -14.465 -12.169 1.00 95.31 335 TRP A N 1
ATOM 2675 C CA . TRP A 1 335 ? 2.592 -15.175 -12.449 1.00 95.31 335 TRP A CA 1
ATOM 2676 C C . TRP A 1 335 ? 1.996 -15.832 -11.204 1.00 95.31 335 TRP A C 1
ATOM 2678 O O . TRP A 1 335 ? 0.799 -15.681 -10.954 1.00 95.31 335 TRP A O 1
ATOM 2688 N N . LEU A 1 336 ? 2.815 -16.507 -10.392 1.00 96.56 336 LEU A N 1
ATOM 2689 C CA . LEU A 1 336 ? 2.373 -17.129 -9.144 1.00 96.56 336 LEU A CA 1
ATOM 2690 C C . LEU A 1 336 ? 1.760 -16.097 -8.185 1.00 96.56 336 LEU A C 1
ATOM 2692 O O . LEU A 1 336 ? 0.661 -16.313 -7.673 1.00 96.56 336 LEU A O 1
ATOM 2696 N N . PHE A 1 337 ? 2.439 -14.968 -7.967 1.00 97.31 337 PHE A N 1
ATOM 2697 C CA . PHE A 1 337 ? 1.957 -13.901 -7.091 1.00 97.31 337 PHE A CA 1
ATOM 2698 C C . PHE A 1 337 ? 0.716 -13.207 -7.660 1.00 97.31 337 PHE A C 1
ATOM 2700 O O . PHE A 1 337 ? -0.231 -12.978 -6.912 1.00 97.31 337 PHE A O 1
ATOM 2707 N N . LEU A 1 338 ? 0.645 -12.968 -8.975 1.00 96.75 338 LEU A N 1
ATOM 2708 C CA . LEU A 1 338 ? -0.542 -12.403 -9.621 1.00 96.75 338 LEU A CA 1
ATOM 2709 C C . LEU A 1 338 ? -1.768 -13.318 -9.471 1.00 96.75 338 LEU A C 1
ATOM 2711 O O . LEU A 1 338 ? -2.847 -12.844 -9.107 1.00 96.75 338 LEU A O 1
ATOM 2715 N N . VAL A 1 339 ? -1.625 -14.625 -9.709 1.00 96.81 339 VAL A N 1
ATOM 2716 C CA . VAL A 1 339 ? -2.718 -15.595 -9.526 1.00 96.81 339 VAL A CA 1
ATOM 2717 C C . VAL A 1 339 ? -3.121 -15.673 -8.052 1.00 96.81 339 VAL A C 1
ATOM 2719 O O . VAL A 1 339 ? -4.309 -15.566 -7.741 1.00 96.81 339 VAL A O 1
ATOM 2722 N N . ALA A 1 340 ? -2.153 -15.774 -7.136 1.00 96.25 340 ALA A N 1
ATOM 2723 C CA . ALA A 1 340 ? -2.412 -15.798 -5.698 1.00 96.25 340 ALA A CA 1
ATOM 2724 C C . ALA A 1 340 ? -3.128 -14.524 -5.211 1.00 96.25 340 ALA A C 1
ATOM 2726 O O . ALA A 1 340 ? -4.059 -14.618 -4.414 1.00 96.25 340 ALA A O 1
ATOM 2727 N N . LEU A 1 341 ? -2.754 -13.349 -5.727 1.00 97.06 341 LEU A N 1
ATOM 2728 C CA . LEU A 1 341 ? -3.393 -12.069 -5.426 1.00 97.06 341 LEU A CA 1
ATOM 2729 C C . LEU A 1 341 ? -4.847 -12.025 -5.915 1.00 97.06 341 LEU A C 1
ATOM 2731 O O . LEU A 1 341 ? -5.728 -11.623 -5.156 1.00 97.06 341 LEU A O 1
ATOM 2735 N N . ASN A 1 342 ? -5.123 -12.467 -7.146 1.00 97.06 342 ASN A N 1
ATOM 2736 C CA . ASN A 1 342 ? -6.493 -12.535 -7.664 1.00 97.06 342 ASN A CA 1
ATOM 2737 C C . ASN A 1 342 ? -7.356 -13.492 -6.818 1.00 97.06 342 ASN A C 1
ATOM 2739 O O . ASN A 1 342 ? -8.447 -13.116 -6.386 1.00 97.06 342 ASN A O 1
ATOM 2743 N N . VAL A 1 343 ? -6.849 -14.692 -6.503 1.00 96.44 343 VAL A N 1
ATOM 2744 C CA . VAL A 1 343 ? -7.537 -15.668 -5.635 1.00 96.44 343 VAL A CA 1
ATOM 2745 C C . VAL A 1 343 ? -7.780 -15.101 -4.233 1.00 96.44 343 VAL A C 1
ATOM 2747 O O . VAL A 1 343 ? -8.880 -15.246 -3.697 1.00 96.44 343 VAL A O 1
ATOM 2750 N N . LEU A 1 344 ? -6.793 -14.417 -3.646 1.00 94.81 344 LEU A N 1
ATOM 2751 C CA . LEU A 1 344 ? -6.908 -13.763 -2.343 1.00 94.81 344 LEU A CA 1
ATOM 2752 C C . LEU A 1 344 ? -8.000 -12.686 -2.351 1.00 94.81 344 LEU A C 1
ATOM 2754 O O . LEU A 1 344 ? -8.879 -12.717 -1.494 1.00 94.81 344 LEU A O 1
ATOM 2758 N N . ILE A 1 345 ? -7.989 -11.767 -3.320 1.00 95.88 345 ILE A N 1
ATOM 2759 C CA . ILE A 1 345 ? -8.984 -10.688 -3.414 1.00 95.88 345 ILE A CA 1
ATOM 2760 C C . ILE A 1 345 ? -10.395 -11.258 -3.610 1.00 95.88 345 ILE A C 1
ATOM 2762 O O . ILE A 1 345 ? -11.315 -10.849 -2.903 1.00 95.88 345 ILE A O 1
ATOM 2766 N N . VAL A 1 346 ? -10.576 -12.244 -4.496 1.00 95.81 346 VAL A N 1
ATOM 2767 C CA . VAL A 1 346 ? -11.879 -12.905 -4.695 1.00 95.81 346 VAL A CA 1
ATOM 2768 C C . VAL A 1 346 ? -12.339 -13.612 -3.414 1.00 95.81 346 VAL A C 1
ATOM 2770 O O . VAL A 1 346 ? -13.495 -13.462 -3.016 1.00 95.81 346 VAL A O 1
ATOM 2773 N N . MET A 1 347 ? -11.447 -14.320 -2.711 1.00 94.50 347 MET A N 1
ATOM 2774 C CA . MET A 1 347 ? -11.764 -14.955 -1.427 1.00 94.50 347 MET A CA 1
ATOM 2775 C C . MET A 1 347 ? -12.198 -13.924 -0.374 1.00 94.50 347 MET A C 1
ATOM 2777 O O . MET A 1 347 ? -13.201 -14.138 0.314 1.00 94.50 347 MET A O 1
ATOM 2781 N N . LEU A 1 348 ? -11.464 -12.814 -0.249 1.00 92.94 348 LEU A N 1
ATOM 2782 C CA . LEU A 1 348 ? -11.768 -11.740 0.694 1.00 92.94 348 LEU A CA 1
ATOM 2783 C C . LEU A 1 348 ? -13.110 -11.083 0.367 1.00 92.94 348 LEU A C 1
ATOM 2785 O O . LEU A 1 348 ? -13.933 -10.942 1.271 1.00 92.94 348 LEU A O 1
ATOM 2789 N N . LEU A 1 349 ? -13.381 -10.760 -0.902 1.00 92.75 349 LEU A N 1
ATOM 2790 C CA . LEU A 1 349 ? -14.668 -10.217 -1.350 1.00 92.75 349 LEU A CA 1
ATOM 2791 C C . LEU A 1 349 ? -15.826 -11.172 -1.027 1.00 92.75 349 LEU A C 1
ATOM 2793 O O . LEU A 1 349 ? -16.796 -10.755 -0.399 1.00 92.75 349 LEU A O 1
ATOM 2797 N N . VAL A 1 350 ? -15.715 -12.462 -1.362 1.00 92.12 350 VAL A N 1
ATOM 2798 C CA . VAL A 1 350 ? -16.770 -13.457 -1.083 1.00 92.12 350 VAL A CA 1
ATOM 2799 C C . VAL A 1 350 ? -17.011 -13.628 0.420 1.00 92.12 350 VAL A C 1
ATOM 2801 O O . VAL A 1 350 ? -18.165 -13.662 0.853 1.00 92.12 350 VAL A O 1
ATOM 2804 N N . ARG A 1 351 ? -15.955 -13.709 1.244 1.00 90.31 351 ARG A N 1
ATOM 2805 C CA . ARG A 1 351 ? -16.098 -13.796 2.711 1.00 90.31 351 ARG A CA 1
ATOM 2806 C C . ARG A 1 351 ? -16.711 -12.522 3.298 1.00 90.31 351 ARG A C 1
ATOM 2808 O O . ARG A 1 351 ? -17.605 -12.614 4.135 1.00 90.31 351 ARG A O 1
ATOM 2815 N N . THR A 1 352 ? -16.294 -11.358 2.805 1.00 89.00 352 THR A N 1
ATOM 2816 C CA . THR A 1 352 ? -16.807 -10.044 3.217 1.00 89.00 352 THR A CA 1
ATOM 2817 C C . THR A 1 352 ? -18.290 -9.886 2.875 1.00 89.00 352 THR A C 1
ATOM 2819 O O . THR A 1 352 ? -19.075 -9.510 3.740 1.00 89.00 352 THR A O 1
ATOM 2822 N N . LEU A 1 353 ? -18.709 -10.249 1.657 1.00 88.12 353 LEU A N 1
ATOM 2823 C CA . LEU A 1 353 ? -20.115 -10.205 1.240 1.00 88.12 353 LEU A CA 1
ATOM 2824 C C . LEU A 1 353 ? -20.990 -11.166 2.059 1.00 88.12 353 LEU A C 1
ATOM 2826 O O . LEU A 1 353 ? -22.077 -10.783 2.487 1.00 88.12 353 LEU A O 1
ATOM 2830 N N . ARG A 1 354 ? -20.507 -12.382 2.353 1.00 87.00 354 ARG A N 1
ATOM 2831 C CA . ARG A 1 354 ? -21.223 -13.337 3.222 1.00 87.00 354 ARG A CA 1
ATOM 2832 C C . ARG A 1 354 ? -21.377 -12.814 4.654 1.00 87.00 354 ARG A C 1
ATOM 2834 O O . ARG A 1 354 ? -22.469 -12.893 5.208 1.00 87.00 354 ARG A O 1
ATOM 2841 N N . ALA A 1 355 ? -20.325 -12.241 5.237 1.00 83.50 355 ALA A N 1
ATOM 2842 C CA . ALA A 1 355 ? -20.393 -11.632 6.568 1.00 83.50 355 ALA A CA 1
ATOM 2843 C C . ALA A 1 355 ? -21.315 -10.392 6.597 1.00 83.50 355 ALA A C 1
ATOM 2845 O O . ALA A 1 355 ? -22.057 -10.194 7.561 1.00 83.50 355 ALA A O 1
ATOM 2846 N N . ALA A 1 356 ? -21.356 -9.603 5.514 1.00 82.69 356 ALA A N 1
ATOM 2847 C CA . ALA A 1 356 ? -22.304 -8.497 5.355 1.00 82.69 356 ALA A CA 1
ATOM 2848 C C . ALA A 1 356 ? -23.760 -8.994 5.341 1.00 82.69 356 ALA A C 1
ATOM 2850 O O . ALA A 1 356 ? -24.597 -8.472 6.078 1.00 82.69 356 ALA A O 1
ATOM 2851 N N . GLN A 1 357 ? -24.045 -10.040 4.555 1.00 83.06 357 GLN A N 1
ATOM 2852 C CA . GLN A 1 357 ? -25.366 -10.672 4.458 1.00 83.06 357 GLN A CA 1
ATOM 2853 C C . GLN A 1 357 ? -25.832 -11.276 5.790 1.00 83.06 357 GLN A C 1
ATOM 2855 O O . GLN A 1 357 ? -27.003 -11.145 6.139 1.00 83.06 357 GLN A O 1
ATOM 2860 N N . ARG A 1 358 ? -24.924 -11.884 6.566 1.00 80.81 358 ARG A N 1
ATOM 2861 C CA . ARG A 1 358 ? -25.221 -12.406 7.914 1.00 80.81 358 ARG A CA 1
ATOM 2862 C C . ARG A 1 358 ? -25.350 -11.317 8.985 1.00 80.81 358 ARG A C 1
ATOM 2864 O O . ARG A 1 358 ? -25.739 -11.612 10.109 1.00 80.81 358 ARG A O 1
ATOM 2871 N N . GLY A 1 359 ? -25.055 -10.058 8.656 1.00 71.19 359 GLY A N 1
ATOM 2872 C CA . GLY A 1 359 ? -25.130 -8.942 9.599 1.00 71.19 359 GLY A CA 1
ATOM 2873 C C . GLY A 1 359 ? -24.018 -8.927 10.651 1.00 71.19 359 GLY A C 1
ATOM 2874 O O . GLY A 1 359 ? -24.123 -8.163 11.603 1.00 71.19 359 GLY A O 1
ATOM 2875 N N . GLU A 1 360 ? -22.954 -9.711 10.454 1.00 69.00 360 GLU A N 1
ATOM 2876 C CA . GLU A 1 360 ? -21.766 -9.817 11.324 1.00 69.00 360 GLU A CA 1
ATOM 2877 C C . GLU A 1 360 ? -20.838 -8.590 11.209 1.00 69.00 360 GLU A C 1
ATOM 2879 O O . GLU A 1 360 ? -19.815 -8.492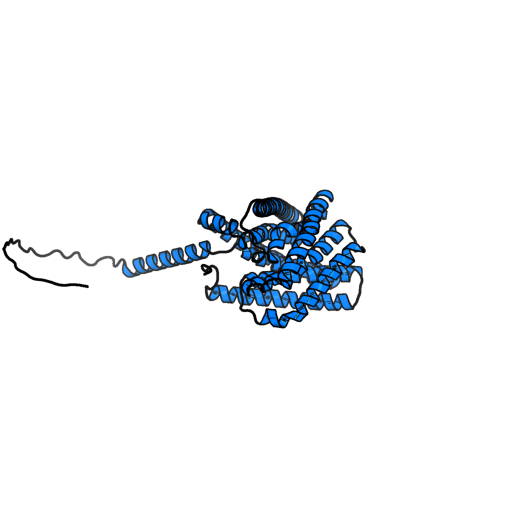 11.881 1.00 69.00 360 GLU A O 1
ATOM 2884 N N . ILE A 1 361 ? -21.185 -7.655 10.325 1.00 65.50 361 ILE A N 1
ATOM 2885 C CA . ILE A 1 361 ? -20.409 -6.470 9.975 1.00 65.50 361 ILE A CA 1
ATOM 2886 C C . ILE A 1 361 ? -21.025 -5.218 10.603 1.00 65.50 361 ILE A C 1
ATOM 2888 O O . ILE A 1 361 ? -22.237 -5.005 10.529 1.00 65.50 361 ILE A O 1
ATOM 2892 N N . CYS A 1 362 ? -20.153 -4.363 11.151 1.00 62.59 362 CYS A N 1
ATOM 2893 C CA . CYS A 1 362 ? -20.505 -3.156 11.908 1.00 62.59 362 CYS A CA 1
ATOM 2894 C C . CYS A 1 362 ? -21.362 -3.469 13.147 1.00 62.59 362 CYS A C 1
ATOM 2896 O O . CYS A 1 362 ? -22.415 -2.874 13.373 1.00 62.59 362 CYS A O 1
ATOM 2898 N N . VAL A 1 363 ? -20.894 -4.441 13.929 1.00 60.00 363 VAL A N 1
ATOM 2899 C CA . VAL A 1 363 ? -21.414 -4.796 15.254 1.00 60.00 363 VAL A CA 1
ATOM 2900 C C . VAL A 1 363 ? -20.412 -4.304 16.301 1.00 60.00 363 VAL A C 1
ATOM 2902 O O . VAL A 1 363 ? -19.216 -4.233 16.023 1.00 60.00 363 VAL A O 1
ATOM 2905 N N . GLU A 1 364 ? -20.897 -3.949 17.487 1.00 49.94 364 GLU A N 1
ATOM 2906 C CA . GLU A 1 364 ? -20.066 -3.561 18.628 1.00 49.94 364 GLU A CA 1
ATOM 2907 C C . GLU A 1 364 ? -19.104 -4.708 18.998 1.00 49.94 364 GLU A C 1
ATOM 2909 O O . GLU A 1 364 ? -19.535 -5.816 19.328 1.00 49.94 364 GLU A O 1
ATOM 2914 N N . GLU A 1 365 ? -17.793 -4.468 18.879 1.00 48.00 365 GLU A N 1
ATOM 2915 C CA . GLU A 1 365 ? -16.773 -5.438 19.288 1.00 48.00 365 GLU A CA 1
ATOM 2916 C C . GLU A 1 365 ? -16.759 -5.536 20.819 1.00 48.00 365 GLU A C 1
ATOM 2918 O O . GLU A 1 365 ? -16.368 -4.580 21.489 1.00 48.00 365 GLU A O 1
ATOM 2923 N N . LYS A 1 366 ? -17.184 -6.694 21.338 1.00 37.50 366 LYS A N 1
ATOM 2924 C CA . LYS A 1 366 ? -16.961 -7.115 22.728 1.00 37.50 366 LYS A CA 1
ATOM 2925 C C . LYS A 1 366 ? -15.506 -7.511 22.967 1.00 37.50 366 LYS A C 1
ATOM 2927 O O . LYS A 1 366 ? -14.922 -8.124 22.036 1.00 37.50 366 LYS A O 1
#

Sequence (366 aa):
MPAAASADHPRSSGEIQTTKPGYRPRAGGGYNARAFRRRNNKENRVEQTTANKLRHFPVSWFATVMGLAGLAMAWHNTRALFKAPAFISATLTVFASAVFVLLAAFYAAKFVKHRDEVVKEWRHPVRVNFVPTLSIGLVLLGTAYASVLPDLSFWLWAIGSGLNLVLTLYVISFWLNHTGFQIQHMNPAWFIPVVGNILVPVAGVYHASAEISWFFFSIGLVFWLVLFTIVIYRVIFHDPLPERLVPTLFILIAPPAVGFLAWVSIMGTVDNFGRILYYIAFFLTLLLLTQVRRFARLQFFLSWWAYSFPAAAITIATLRMYNHTGHPVLHAAAWLFLVALNVLIVMLLVRTLRAAQRGEICVEEK

Radius of gyration: 28.52 Å; Cα contacts (8 Å, |Δi|>4): 430; chains: 1; bounding box: 99×41×86 Å

Nearest PDB structures (foldseek):
  3m72-assembly1_A  TM=9.103E-01  e=7.458E-13  Haemophilus influenzae
  7en0-assembly1_A  TM=9.026E-01  e=2.579E-12  Brachypodium distachyon
  7wnq-assembly1_C  TM=8.959E-01  e=8.209E-12  Arabidopsis thaliana
  8j0j-assembly1_A  TM=8.693E-01  e=1.158E-10  Arabidopsis thaliana
  8j1e-assembly1_B  TM=8.673E-01  e=1.703E-09  Arabidopsis thaliana

Foldseek 3Di:
DDDDDDDDDDDDDDDDDDDDDDDDDDDDDCPPVVVVVVVVVVVVVVVVL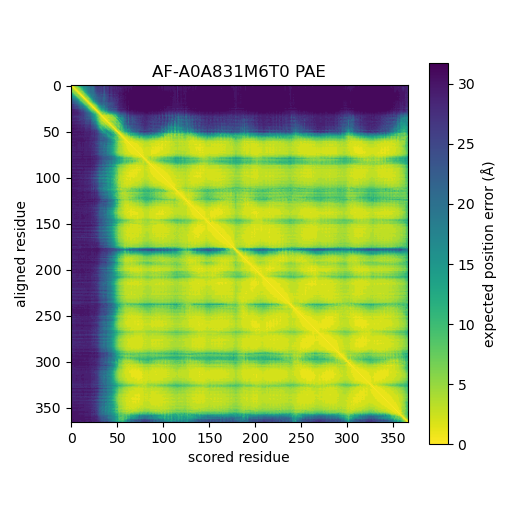VVLLLLLAALLQLLLLLLLLLLLVLQVLCCVVVVRDPVVSVVSLVVSVVSLVVSVVSVVVCCVSPVVSVVVQCLDLQRVLSNLSNLLSLQSSLLSCCVPPVVSSLVSLVSSLVVLVVSLVVVVVCVVPDPPDDLLSQALSNLRRFLSLLQSLLNVLVRHDLVSLVVSNVRNLVVLVVSVVSNVCCCPPHDHDDLLRVLSLLSNLQNLLSNLSSVCSSVVAQDPSSVVSLVSSVVSVVVVVVCVVVNVPGDDDSSNSSNRNSLSSNLSSLSRVCVRPVDVVSVVVNVVSSVVNVVSSVVSVVVVVVCVVVVVHSHDDD

Solvent-accessible surface area (backbone atoms only — not comparable to full-atom values): 19554 Å² total; per-residue (Å²): 140,90,87,87,80,90,84,87,87,89,83,88,85,89,86,87,86,86,88,85,85,90,85,80,82,78,93,74,80,87,73,54,59,69,58,52,53,50,48,52,54,48,52,52,48,50,50,53,54,49,52,56,26,47,63,36,58,63,61,60,61,30,32,51,30,36,20,36,25,26,47,15,42,34,46,47,59,35,32,82,78,69,67,43,67,69,61,60,20,50,54,33,40,52,50,22,48,53,50,42,54,53,53,49,53,53,51,51,52,26,48,74,76,36,44,69,54,51,53,51,41,60,68,31,91,73,52,37,33,30,54,37,31,53,23,50,29,29,33,41,46,8,47,62,25,48,91,79,40,50,70,62,11,42,53,32,29,50,56,11,45,55,47,32,50,55,47,25,54,51,51,53,51,48,61,76,71,47,92,78,79,54,74,83,76,63,51,56,52,66,42,45,33,49,33,48,32,18,51,50,16,52,46,26,58,82,69,50,58,62,65,61,24,50,53,32,34,51,51,8,54,55,50,37,58,55,52,48,54,52,43,53,50,46,67,73,78,44,78,79,70,57,79,75,52,51,40,26,61,41,39,69,24,24,58,31,12,34,39,21,45,16,47,30,44,71,68,72,48,85,52,73,67,36,49,53,26,41,50,52,18,52,49,48,46,53,59,51,56,76,45,43,73,63,64,71,70,53,81,93,50,83,47,53,38,37,43,38,32,20,44,20,30,43,25,40,36,34,45,53,52,21,74,76,62,72,42,68,69,37,50,53,47,25,53,52,37,46,52,51,41,52,52,48,51,53,50,49,51,54,53,51,51,52,35,51,73,71,56,72,54,37,53,84,85,127